Protein AF-A0A7X9AJJ9-F1 (afdb_monomer_lite)

Sequence (303 aa):
MTGRSKARKDSGSVEGSKVRKDCTIMEVSKSGNSGSMEVSKSGNSRSIEGSKSGDSGIMDGNRIGEGSPVTGRSKTNKRRKVGIIAAALIITGLFILLIFAAFYSGLTVRTYRVSTDKLDPGQNVRIVLIADLHSCIYGENQEHLVDLIQKQEPDLIALAGDIADENEPLAGAEMFLANIRGTAPVFYVSGNHECWSRRIEEIKDMVKRHGATVLEHSARTVAVNGARLIICGVDDPDIKLHEGFQYDWKREMHDAFDGLADDPGYKILLSHRPELVGIYKEFSFDLVLSGHSHGGQVRIPFF

Foldseek 3Di:
DDDDDDDDPPPPQPAADLFAFEKEKEKEAADDPDDDDDPDDDDDDDDDDDDDDDDDDDDDDDDDDDDDDPPPPPPVVVVVVVVVVVVVVVVVVVVVVVVCVVSPRDYHYHYDYHHDNLDDHPDMFMEIEGEQLQLHADPVLNCVVLVVVLVSQHQEYEYQANLHALPDDCNSSLSVLQSNQPSHAYEYEYDVRCLNNVCVVVVVVSNVVSRHHYADQAWDWDQGSNATEIEHEHHYPSNCVPVPDDDDSLVSNCVHAVVCQPPSHAYEYRHADPVCVVSVVVGPHPYYRYHPPSPDDDDPPDD

Structure (mmCIF, N/CA/C/O backbone):
data_AF-A0A7X9AJJ9-F1
#
_entry.id   AF-A0A7X9AJJ9-F1
#
loop_
_atom_site.group_PDB
_atom_site.id
_atom_site.type_symbol
_atom_site.label_atom_id
_atom_site.label_alt_id
_atom_site.label_comp_id
_atom_site.label_asym_id
_atom_site.label_entity_id
_atom_site.label_seq_id
_atom_site.pdbx_PDB_ins_code
_atom_site.Cartn_x
_atom_site.Cartn_y
_atom_site.Cartn_z
_atom_site.occupancy
_atom_site.B_iso_or_equiv
_atom_site.auth_seq_id
_atom_site.auth_comp_id
_atom_site.auth_asym_id
_atom_site.auth_atom_id
_atom_site.pdbx_PDB_model_num
ATOM 1 N N . MET A 1 1 ? 34.598 -21.420 41.653 1.00 38.34 1 MET A N 1
ATOM 2 C CA . MET A 1 1 ? 34.693 -20.110 40.974 1.00 38.34 1 MET A CA 1
ATOM 3 C C . MET A 1 1 ? 33.953 -20.227 39.641 1.00 38.34 1 MET A C 1
ATOM 5 O O . MET A 1 1 ? 34.532 -20.696 38.681 1.00 38.34 1 MET A O 1
ATOM 9 N N . THR A 1 2 ? 32.617 -20.239 39.601 1.00 33.25 2 THR A N 1
ATOM 10 C CA . THR A 1 2 ? 31.689 -19.082 39.555 1.00 33.25 2 THR A CA 1
ATOM 11 C C . THR A 1 2 ? 32.074 -18.018 38.528 1.00 33.25 2 THR A C 1
ATOM 13 O O . THR A 1 2 ? 33.029 -17.281 38.742 1.00 33.25 2 THR A O 1
ATOM 16 N N . GLY A 1 3 ? 31.272 -17.897 37.468 1.00 29.20 3 GLY A N 1
ATOM 17 C CA . GLY A 1 3 ? 31.386 -16.830 36.472 1.00 29.20 3 GLY A CA 1
ATOM 18 C C . GLY A 1 3 ? 30.242 -16.845 35.459 1.00 29.20 3 GLY A C 1
ATOM 19 O O . GLY A 1 3 ? 30.463 -16.976 34.265 1.00 29.20 3 GLY A O 1
ATOM 20 N N . ARG A 1 4 ? 29.002 -16.781 35.954 1.00 33.06 4 ARG A N 1
ATOM 21 C CA . ARG A 1 4 ? 27.760 -16.680 35.175 1.00 33.06 4 ARG A CA 1
ATOM 22 C C . ARG A 1 4 ? 27.656 -15.249 34.627 1.00 33.06 4 ARG A C 1
ATOM 24 O O . ARG A 1 4 ? 27.419 -14.336 35.412 1.00 33.06 4 ARG A O 1
ATOM 31 N N . SER A 1 5 ? 27.821 -15.045 33.320 1.00 31.66 5 SER A N 1
ATOM 32 C CA . SER A 1 5 ? 27.504 -13.763 32.674 1.00 31.66 5 SER A CA 1
ATOM 33 C C . SER A 1 5 ? 26.100 -13.838 32.078 1.00 31.66 5 SER A C 1
ATOM 35 O O . SER A 1 5 ? 25.827 -14.630 31.178 1.00 31.66 5 SER A O 1
ATOM 37 N N . LYS A 1 6 ? 25.183 -13.073 32.676 1.00 31.52 6 LYS A N 1
ATOM 38 C CA . LYS A 1 6 ? 23.794 -12.903 32.247 1.00 31.52 6 LYS A CA 1
ATOM 39 C C . LYS A 1 6 ? 23.761 -12.204 30.888 1.00 31.52 6 LYS A C 1
ATOM 41 O O . LYS A 1 6 ? 24.247 -11.084 30.769 1.00 31.52 6 LYS A O 1
ATOM 46 N N . ALA A 1 7 ? 23.080 -12.815 29.924 1.00 31.03 7 ALA A N 1
ATOM 47 C CA . ALA A 1 7 ? 22.524 -12.102 28.785 1.00 31.03 7 ALA A CA 1
ATOM 48 C C . ALA A 1 7 ? 21.564 -11.015 29.302 1.00 31.03 7 ALA A C 1
ATOM 50 O O . ALA A 1 7 ? 20.575 -11.319 29.977 1.00 31.03 7 ALA A O 1
ATOM 51 N N . ARG A 1 8 ? 21.876 -9.748 29.023 1.00 27.00 8 ARG A N 1
ATOM 52 C CA . ARG A 1 8 ? 20.908 -8.654 29.117 1.00 27.00 8 ARG A CA 1
ATOM 53 C C . ARG A 1 8 ? 19.968 -8.786 27.921 1.00 27.00 8 ARG A C 1
ATOM 55 O O . ARG A 1 8 ? 20.390 -8.611 26.785 1.00 27.00 8 ARG A O 1
ATOM 62 N N . LYS A 1 9 ? 18.709 -9.132 28.189 1.00 31.03 9 LYS A N 1
ATOM 63 C CA . LYS A 1 9 ? 17.593 -8.789 27.307 1.00 31.03 9 LYS A CA 1
ATOM 64 C C . LYS A 1 9 ? 17.359 -7.292 27.484 1.00 31.03 9 LYS A C 1
ATOM 66 O O . LYS A 1 9 ? 16.716 -6.904 28.454 1.00 31.03 9 LYS A O 1
ATOM 71 N N . ASP A 1 10 ? 17.896 -6.479 26.587 1.00 30.11 10 ASP A N 1
ATOM 72 C CA . ASP A 1 10 ? 17.379 -5.127 26.394 1.00 30.11 10 ASP A CA 1
ATOM 73 C C . ASP A 1 10 ? 16.161 -5.252 25.474 1.00 30.11 10 ASP A C 1
ATOM 75 O O . ASP A 1 10 ? 16.256 -5.220 24.252 1.00 30.11 10 ASP A O 1
ATOM 79 N N . SER A 1 11 ? 14.996 -5.485 26.080 1.00 34.81 11 SER A N 1
ATOM 80 C CA . SER A 1 11 ? 13.699 -5.277 25.440 1.00 34.81 11 SER A CA 1
ATOM 81 C C . SER A 1 11 ? 13.399 -3.780 25.473 1.00 34.81 11 SER A C 1
ATOM 83 O O . SER A 1 11 ? 12.621 -3.307 26.299 1.00 34.81 11 SER A O 1
ATOM 85 N N . GLY A 1 12 ? 14.089 -3.024 24.623 1.00 29.69 12 GLY A N 1
ATOM 86 C CA . GLY A 1 12 ? 13.714 -1.652 24.313 1.00 29.69 12 GLY A CA 1
ATOM 87 C C . GLY A 1 12 ? 12.513 -1.685 23.380 1.00 29.69 12 GLY A C 1
ATOM 88 O O . GLY A 1 12 ? 12.679 -1.679 22.167 1.00 29.69 12 GLY A O 1
ATOM 89 N N . SER A 1 13 ? 11.304 -1.784 23.932 1.00 35.38 13 SER A N 1
ATOM 90 C CA . SER A 1 13 ? 10.094 -1.444 23.190 1.00 35.38 13 SER A CA 1
ATOM 91 C C . SER A 1 13 ? 10.159 0.052 22.901 1.00 35.38 13 SER A C 1
ATOM 93 O O . SER A 1 13 ? 9.983 0.864 23.812 1.00 35.38 13 SER A O 1
ATOM 95 N N . VAL A 1 14 ? 10.470 0.418 21.660 1.00 42.09 14 VAL A N 1
ATOM 96 C CA . VAL A 1 14 ? 10.290 1.791 21.194 1.00 42.09 14 VAL A CA 1
ATOM 97 C C . VAL A 1 14 ? 8.784 2.003 21.115 1.00 42.09 14 VAL A C 1
ATOM 99 O O . VAL A 1 14 ? 8.106 1.516 20.212 1.00 42.09 14 VAL A O 1
ATOM 102 N N . GLU A 1 15 ? 8.248 2.630 22.157 1.00 43.84 15 GLU A N 1
ATOM 103 C CA . GLU A 1 15 ? 6.874 3.109 22.202 1.00 43.84 15 GLU A CA 1
ATOM 104 C C . GLU A 1 15 ? 6.672 4.016 20.981 1.00 43.84 15 GLU A C 1
ATOM 106 O O . GLU A 1 15 ? 7.468 4.932 20.753 1.00 43.84 15 GLU A O 1
ATOM 111 N N . GLY A 1 16 ? 5.684 3.671 20.147 1.00 42.88 16 GLY A N 1
ATOM 112 C CA . GLY A 1 16 ? 5.508 4.220 18.804 1.00 42.88 16 GLY A CA 1
ATOM 113 C C . GLY A 1 16 ? 5.665 5.738 18.760 1.00 42.88 16 GLY A C 1
ATOM 114 O O . GLY A 1 16 ? 5.153 6.463 19.617 1.00 42.88 16 GLY A O 1
ATOM 115 N N . SER A 1 17 ? 6.406 6.208 17.755 1.00 41.88 17 SER A N 1
ATOM 116 C CA . SER A 1 17 ? 6.638 7.629 17.499 1.00 41.88 17 SER A CA 1
ATOM 117 C C . SER A 1 17 ? 5.341 8.450 17.619 1.00 41.88 17 SER A C 1
ATOM 119 O O . SER A 1 17 ? 4.257 7.995 17.259 1.00 41.88 17 SER A O 1
ATOM 121 N N . LYS A 1 18 ? 5.451 9.694 18.115 1.00 41.69 18 LYS A N 1
ATOM 122 C CA . LYS A 1 18 ? 4.351 10.667 18.330 1.00 41.69 18 LYS A CA 1
ATOM 123 C C . LYS A 1 18 ? 3.626 11.115 17.046 1.00 41.69 18 LYS A C 1
ATOM 125 O O . LYS A 1 18 ? 3.006 12.178 17.026 1.00 41.69 18 LYS A O 1
ATOM 130 N N . VAL A 1 19 ? 3.750 10.365 15.959 1.00 47.25 19 VAL A N 1
ATOM 131 C CA . VAL A 1 19 ? 3.145 10.678 14.674 1.00 47.25 19 VAL A CA 1
ATOM 132 C C . VAL A 1 19 ? 1.937 9.776 14.494 1.00 47.25 19 VAL A C 1
ATOM 134 O O . VAL A 1 19 ? 2.030 8.561 14.625 1.00 47.25 19 VAL A O 1
ATOM 137 N N . ARG A 1 20 ? 0.787 10.386 14.216 1.00 49.31 20 ARG A N 1
ATOM 138 C CA . ARG A 1 20 ? -0.462 9.679 13.946 1.00 49.31 20 ARG A CA 1
ATOM 139 C C . ARG A 1 20 ? -0.278 8.736 12.755 1.00 49.31 20 ARG A C 1
ATOM 141 O O . ARG A 1 20 ? 0.306 9.129 11.750 1.00 49.31 20 ARG A O 1
ATOM 148 N N . LYS A 1 21 ? -0.773 7.506 12.883 1.00 59.72 21 LYS A N 1
ATOM 149 C CA . LYS A 1 21 ? -0.709 6.473 11.846 1.00 59.72 21 LYS A CA 1
ATOM 150 C C . LYS A 1 21 ? -2.129 6.044 11.509 1.00 59.72 21 LYS A C 1
ATOM 152 O O . LYS A 1 21 ? -2.887 5.648 12.396 1.00 59.72 21 LYS A O 1
ATOM 157 N N . ASP A 1 22 ? -2.497 6.177 10.242 1.00 58.25 22 ASP A N 1
ATOM 158 C CA . ASP A 1 22 ? -3.847 5.895 9.762 1.00 58.25 22 ASP A CA 1
ATOM 159 C C . ASP A 1 22 ? -3.844 4.577 8.971 1.00 58.25 22 ASP A C 1
ATOM 161 O O . ASP A 1 22 ? -3.028 4.369 8.077 1.00 58.25 22 ASP A O 1
ATOM 165 N N . CYS A 1 23 ? -4.785 3.693 9.297 1.00 55.69 23 CYS A N 1
ATOM 166 C CA . CYS A 1 23 ? -5.146 2.541 8.481 1.00 55.69 23 CYS A CA 1
ATOM 167 C C . CYS A 1 23 ? -6.277 2.982 7.545 1.00 55.69 23 CYS A C 1
ATOM 169 O O . CYS A 1 23 ? -7.327 3.447 8.000 1.00 55.69 23 CYS A O 1
ATOM 171 N N . THR A 1 24 ? -6.076 2.876 6.234 1.00 67.31 24 THR A N 1
ATOM 172 C CA . THR A 1 24 ? -7.077 3.317 5.255 1.00 67.31 24 THR A CA 1
ATOM 173 C C . THR A 1 24 ? -7.681 2.116 4.546 1.00 67.31 24 THR A C 1
ATOM 175 O O . THR A 1 24 ? -6.982 1.223 4.093 1.00 67.31 24 THR A O 1
ATOM 178 N N . ILE A 1 25 ? -8.999 2.095 4.428 1.00 59.94 25 ILE A N 1
ATOM 179 C CA . ILE A 1 25 ? -9.770 1.079 3.724 1.00 59.94 25 ILE A CA 1
ATOM 180 C C . ILE A 1 25 ? -10.356 1.725 2.481 1.00 59.94 25 ILE A C 1
ATOM 182 O O . ILE A 1 25 ? -11.040 2.748 2.558 1.00 59.94 25 ILE A O 1
ATOM 186 N N . MET A 1 26 ? -10.135 1.082 1.348 1.00 67.56 26 MET A N 1
ATOM 187 C CA . MET A 1 26 ? -10.769 1.395 0.081 1.00 67.56 26 MET A CA 1
ATOM 188 C C . MET A 1 26 ? -11.731 0.267 -0.283 1.00 67.56 26 MET A C 1
ATOM 190 O O . MET A 1 26 ? -11.349 -0.897 -0.309 1.00 67.56 26 MET A O 1
ATOM 194 N N . GLU A 1 27 ? -12.971 0.603 -0.600 1.00 67.25 27 GLU A N 1
ATOM 195 C CA . GLU A 1 27 ? -13.959 -0.320 -1.153 1.00 67.25 27 GLU A CA 1
ATOM 196 C C . GLU A 1 27 ? -14.247 0.101 -2.602 1.00 67.25 27 GLU A C 1
ATOM 198 O O . GLU A 1 27 ? -14.763 1.195 -2.849 1.00 67.25 27 GLU A O 1
ATOM 203 N N . VAL A 1 28 ? -13.864 -0.738 -3.566 1.00 67.81 28 VAL A N 1
ATOM 204 C CA . VAL A 1 28 ? -14.027 -0.493 -5.006 1.00 67.81 28 VAL A CA 1
ATOM 205 C C . VAL A 1 28 ? -15.154 -1.373 -5.531 1.00 67.81 28 VAL A C 1
ATOM 207 O O . VAL A 1 28 ? -15.073 -2.597 -5.482 1.00 67.81 28 VAL A O 1
ATOM 210 N N . SER A 1 29 ? -16.204 -0.753 -6.061 1.00 70.88 29 SER A N 1
ATOM 211 C CA . SER A 1 29 ? -17.410 -1.455 -6.518 1.00 70.88 29 SER A CA 1
ATOM 212 C C . SER A 1 29 ? -17.956 -0.859 -7.815 1.00 70.88 29 SER A C 1
ATOM 214 O O . SER A 1 29 ? -17.536 0.217 -8.249 1.00 70.88 29 SER A O 1
ATOM 216 N N . LYS A 1 30 ? -18.893 -1.555 -8.467 1.00 68.88 30 LYS A N 1
ATOM 217 C CA . LYS A 1 30 ? -19.530 -1.037 -9.683 1.00 68.88 30 LYS A CA 1
ATOM 218 C C . LYS A 1 30 ? -20.346 0.234 -9.411 1.00 68.88 30 LYS A C 1
ATOM 220 O O . LYS A 1 30 ? -21.092 0.293 -8.434 1.00 68.88 30 LYS A O 1
ATOM 225 N N . SER A 1 31 ? -20.305 1.206 -10.323 1.00 64.56 31 SER A N 1
ATOM 226 C CA . SER A 1 31 ? -21.306 2.283 -10.397 1.00 64.56 31 SER A CA 1
ATOM 227 C C . SER A 1 31 ? -22.700 1.706 -10.668 1.00 64.56 31 SER A C 1
ATOM 229 O O . SER A 1 31 ? -23.066 1.374 -11.794 1.00 64.56 31 SER A O 1
ATOM 231 N N . GLY A 1 32 ? -23.496 1.556 -9.612 1.00 51.28 32 GLY A N 1
ATOM 232 C CA . GLY A 1 32 ? -24.929 1.294 -9.694 1.00 51.28 32 GLY A CA 1
ATOM 233 C C . GLY A 1 32 ? -25.706 2.574 -9.411 1.00 51.28 32 GLY A C 1
ATOM 234 O O . GLY A 1 32 ? -25.377 3.301 -8.478 1.00 51.28 32 GLY A O 1
ATOM 235 N N . ASN A 1 33 ? -26.750 2.840 -10.198 1.00 43.53 33 ASN A N 1
ATOM 236 C CA . ASN A 1 33 ? -27.728 3.899 -9.955 1.00 43.53 33 ASN A CA 1
ATOM 237 C C . ASN A 1 33 ? -28.525 3.584 -8.671 1.00 43.53 33 ASN A C 1
ATOM 239 O O . ASN A 1 33 ? -29.666 3.131 -8.727 1.00 43.53 33 ASN A O 1
ATOM 243 N N . SER A 1 34 ? -27.909 3.745 -7.499 1.00 40.19 34 SER A N 1
ATOM 244 C CA . SER A 1 34 ? -28.616 3.744 -6.224 1.00 40.19 34 SER A CA 1
ATOM 245 C C . SER A 1 34 ? -29.203 5.135 -6.035 1.00 40.19 34 SER A C 1
ATOM 247 O O . SER A 1 34 ? -28.477 6.092 -5.755 1.00 40.19 34 SER A O 1
ATOM 249 N N . GLY A 1 35 ? -30.516 5.239 -6.235 1.00 32.66 35 GLY A N 1
ATOM 250 C CA . GLY A 1 35 ? -31.285 6.429 -5.912 1.00 32.66 35 GLY A CA 1
ATOM 251 C C . GLY A 1 35 ? -30.948 6.957 -4.518 1.00 32.66 35 GLY A C 1
ATOM 252 O O . GLY A 1 35 ? -30.718 6.192 -3.584 1.00 32.66 35 GLY A O 1
ATOM 253 N N . SER A 1 36 ? -30.904 8.285 -4.436 1.00 33.72 36 SER A N 1
ATOM 254 C CA . SER A 1 36 ? -31.062 9.111 -3.239 1.00 33.72 36 SER A CA 1
ATOM 255 C C . SER A 1 36 ? -31.306 8.344 -1.931 1.00 33.72 36 SER A C 1
ATOM 257 O O . SER A 1 36 ? -32.422 7.902 -1.661 1.00 33.72 36 SER A O 1
ATOM 259 N N . MET A 1 37 ? -30.298 8.303 -1.063 1.00 29.30 37 MET A N 1
ATOM 260 C CA . MET A 1 37 ? -30.541 8.350 0.375 1.00 29.30 37 MET A CA 1
ATOM 261 C C . MET A 1 37 ? -30.128 9.734 0.857 1.00 29.30 37 MET A C 1
ATOM 263 O O . MET A 1 37 ? -28.971 9.998 1.178 1.00 29.30 37 MET A O 1
ATOM 267 N N . GLU A 1 38 ? -31.112 10.634 0.858 1.00 30.84 38 GLU A N 1
ATOM 268 C CA . GLU A 1 38 ? -31.103 11.791 1.741 1.00 30.84 38 GLU A CA 1
ATOM 269 C C . GLU A 1 38 ? -30.826 11.305 3.165 1.00 30.84 38 GLU A C 1
ATOM 271 O O . GLU A 1 38 ? -31.522 10.437 3.699 1.00 30.84 38 GLU A O 1
ATOM 276 N N . VAL A 1 39 ? -29.812 11.885 3.798 1.00 30.78 39 VAL A N 1
ATOM 277 C CA . VAL A 1 39 ? -29.643 11.773 5.242 1.00 30.78 39 VAL A CA 1
ATOM 278 C C . VAL A 1 39 ? -30.806 12.523 5.885 1.00 30.78 39 VAL A C 1
ATOM 280 O O . VAL A 1 39 ? -30.819 13.752 5.960 1.00 30.78 39 VAL A O 1
ATOM 283 N N . SER A 1 40 ? -31.798 11.768 6.350 1.00 27.81 40 SER A N 1
ATOM 284 C CA . SER A 1 40 ? -32.904 12.265 7.157 1.00 27.81 40 SER A CA 1
ATOM 285 C C . SER A 1 40 ? -32.368 12.886 8.451 1.00 27.81 40 SER A C 1
ATOM 287 O O . SER A 1 40 ? -31.952 12.177 9.369 1.00 27.81 40 SER A O 1
ATOM 289 N N . LYS A 1 41 ? -32.408 14.217 8.560 1.00 31.78 41 LYS A N 1
ATOM 290 C CA . LYS A 1 41 ? -32.350 14.905 9.854 1.00 31.78 41 LYS A CA 1
ATOM 291 C C . LYS A 1 41 ? -33.772 15.087 10.370 1.00 31.78 41 LYS A C 1
ATOM 293 O O . LYS A 1 41 ? -34.479 16.011 9.982 1.00 31.78 41 LYS A O 1
ATOM 298 N N . SER A 1 42 ? -34.183 14.205 11.275 1.00 30.09 42 SER A N 1
ATOM 299 C CA . SER A 1 42 ? -35.303 14.460 12.178 1.00 30.09 42 SER A CA 1
ATOM 300 C C . SER A 1 42 ? -34.891 15.528 13.197 1.00 30.09 42 SER A C 1
ATOM 302 O O . SER A 1 42 ? -33.935 15.327 13.945 1.00 30.09 42 SER A O 1
ATOM 304 N N . GLY A 1 43 ? -35.607 16.649 13.249 1.00 28.81 43 GLY A N 1
ATOM 305 C CA . GLY A 1 43 ? -35.352 17.704 14.232 1.00 28.81 43 GLY A CA 1
ATOM 306 C C . GLY A 1 43 ? -36.277 18.896 14.048 1.00 28.81 43 GLY A C 1
ATOM 307 O O . GLY A 1 43 ? -35.896 19.909 13.477 1.00 28.81 43 GLY A O 1
ATOM 308 N N . ASN A 1 44 ? -37.514 18.722 14.494 1.00 28.84 44 ASN A N 1
ATOM 309 C CA . ASN A 1 44 ? -38.637 19.634 14.340 1.00 28.84 44 ASN A CA 1
ATOM 310 C C . ASN A 1 44 ? -38.421 21.002 15.030 1.00 28.84 44 ASN A C 1
ATOM 312 O O . ASN A 1 44 ? -38.088 21.062 16.209 1.00 28.84 44 ASN A O 1
ATOM 316 N N . SER A 1 45 ? -38.679 22.064 14.260 1.00 30.28 45 SER A N 1
ATOM 317 C CA . SER A 1 45 ? -39.289 23.370 14.577 1.00 30.28 45 SER A CA 1
ATOM 318 C C . SER A 1 45 ? -39.184 23.974 15.995 1.00 30.28 45 SER A C 1
ATOM 320 O O . SER A 1 45 ? -39.697 23.406 16.959 1.00 30.28 45 SER A O 1
ATOM 322 N N . ARG A 1 46 ? -38.814 25.261 16.077 1.00 29.44 46 ARG A N 1
ATOM 323 C CA . ARG A 1 46 ? -39.790 26.380 16.122 1.00 29.44 46 ARG A CA 1
ATOM 324 C C . ARG A 1 46 ? -39.084 27.741 16.129 1.00 29.44 46 ARG A C 1
ATOM 326 O O . ARG A 1 46 ? -38.376 28.100 17.060 1.00 29.44 46 ARG A O 1
ATOM 333 N N . SER A 1 47 ? -39.354 28.490 15.072 1.00 30.14 47 SER A N 1
ATOM 334 C CA . SER A 1 47 ? -39.233 29.938 14.917 1.00 30.14 47 SER A CA 1
ATOM 335 C C . SER A 1 47 ? -40.324 30.673 15.697 1.00 30.14 47 SER A C 1
ATOM 337 O O . SER A 1 47 ? -41.464 30.226 15.610 1.00 30.14 47 SER A O 1
ATOM 339 N N . ILE A 1 48 ? -40.017 31.821 16.318 1.00 33.12 48 ILE A N 1
ATOM 340 C CA . ILE A 1 48 ? -40.911 33.000 16.380 1.00 33.12 48 ILE A CA 1
ATOM 341 C C . ILE A 1 48 ? -40.038 34.273 16.424 1.00 33.12 48 ILE A C 1
ATOM 343 O O . ILE A 1 48 ? -39.387 34.549 17.429 1.00 33.12 48 ILE A O 1
ATOM 347 N N . GLU A 1 49 ? -40.046 35.045 15.334 1.00 31.64 49 GLU A N 1
ATOM 348 C CA . GLU A 1 49 ? -39.831 36.501 15.342 1.00 31.64 49 GLU A CA 1
ATOM 349 C C . GLU A 1 49 ? -41.151 37.200 15.708 1.00 31.64 49 GLU A C 1
ATOM 351 O O . GLU A 1 49 ? -42.225 36.696 15.377 1.00 31.64 49 GLU A O 1
ATOM 356 N N . GLY A 1 50 ? -41.100 38.387 16.322 1.00 30.30 50 GLY A N 1
ATOM 357 C CA . GLY A 1 50 ? -42.304 39.209 16.480 1.00 30.30 50 GLY A CA 1
ATOM 358 C C . GLY A 1 50 ? -42.176 40.415 17.408 1.00 30.30 50 GLY A C 1
ATOM 359 O O . GLY A 1 50 ? -42.357 40.310 18.610 1.00 30.30 50 GLY A O 1
ATOM 360 N N . SER A 1 51 ? -41.895 41.557 16.789 1.00 30.17 51 SER A N 1
ATOM 361 C CA . SER A 1 51 ? -41.779 42.950 17.251 1.00 30.17 51 SER A CA 1
ATOM 362 C C . SER A 1 51 ? -42.921 43.591 18.083 1.00 30.17 51 SER A C 1
ATOM 364 O O . SER A 1 51 ? -44.053 43.122 18.023 1.00 30.17 51 SER A O 1
ATOM 366 N N . LYS A 1 52 ? -42.617 44.815 18.588 1.00 32.69 52 LYS A N 1
ATOM 367 C CA . LYS A 1 52 ? -43.496 45.964 18.976 1.00 32.69 52 LYS A CA 1
ATOM 368 C C . LYS A 1 52 ? -44.208 45.832 20.333 1.00 32.69 52 LYS A C 1
ATOM 370 O O . LYS A 1 52 ? -44.559 44.737 20.727 1.00 32.69 52 LYS A O 1
ATOM 375 N N . SER A 1 53 ? -44.540 46.863 21.111 1.00 31.16 53 SER A N 1
ATOM 376 C CA . SER A 1 53 ? -44.341 48.326 21.205 1.00 31.16 53 SER A CA 1
ATOM 377 C C . SER A 1 53 ? -45.198 48.745 22.419 1.00 31.16 53 SER A C 1
ATOM 379 O O . SER A 1 53 ? -46.250 48.133 22.601 1.00 31.16 53 SER A O 1
ATOM 381 N N . GLY A 1 54 ? -44.859 49.777 23.195 1.00 31.95 54 GLY A N 1
ATOM 382 C CA . GLY A 1 54 ? -45.815 50.301 24.185 1.00 31.95 54 GLY A CA 1
ATOM 383 C C . GLY A 1 54 ? -45.209 51.192 25.258 1.00 31.95 54 GLY A C 1
ATOM 384 O O . GLY A 1 54 ? -44.717 50.704 26.267 1.00 31.95 54 GLY A O 1
ATOM 385 N N . ASP A 1 55 ? -45.272 52.492 25.002 1.00 35.47 55 ASP A N 1
ATOM 386 C CA . ASP A 1 55 ? -45.087 53.593 25.943 1.00 35.47 55 ASP A CA 1
ATOM 387 C C . ASP A 1 55 ? -46.413 53.881 26.677 1.00 35.47 55 ASP A C 1
ATOM 389 O O . ASP A 1 55 ? -47.468 53.851 26.044 1.00 35.47 55 ASP A O 1
ATOM 393 N N . SER A 1 56 ? -46.353 54.167 27.981 1.00 34.84 56 SER A N 1
ATOM 394 C CA . SER A 1 56 ? -47.286 55.051 28.704 1.00 34.84 56 SER A CA 1
ATOM 395 C C . SER A 1 56 ? -46.857 55.172 30.171 1.00 34.84 56 SER A C 1
ATOM 397 O O . SER A 1 56 ? -46.761 54.167 30.878 1.00 34.84 56 SER A O 1
ATOM 399 N N . GLY A 1 57 ? -46.605 56.402 30.622 1.00 30.23 57 GLY A N 1
ATOM 400 C CA . GLY A 1 57 ? -46.190 56.718 31.989 1.00 30.23 57 GLY A CA 1
ATOM 401 C C . GLY A 1 57 ? -47.309 56.757 33.036 1.00 30.23 57 GLY A C 1
ATOM 402 O O . GLY A 1 57 ? -48.453 56.418 32.758 1.00 30.23 57 GLY A O 1
ATOM 403 N N . ILE A 1 58 ? -46.939 57.190 34.248 1.00 34.19 58 ILE A N 1
ATOM 404 C CA . ILE A 1 58 ? -47.595 58.187 35.124 1.00 34.19 58 ILE A CA 1
ATOM 405 C C . ILE A 1 58 ? -46.877 58.197 36.492 1.00 34.19 58 ILE A C 1
ATOM 407 O O . ILE A 1 58 ? -46.179 57.258 36.864 1.00 34.19 58 ILE A O 1
ATOM 411 N N . MET A 1 59 ? -46.994 59.346 37.153 1.00 31.53 59 MET A N 1
ATOM 412 C CA . MET A 1 59 ? -46.194 59.927 38.225 1.00 31.53 59 MET A CA 1
ATOM 413 C C . MET A 1 59 ? -46.385 59.380 39.654 1.00 31.53 59 MET A C 1
ATOM 415 O O . MET A 1 59 ? -47.374 58.733 39.978 1.00 31.53 59 MET A O 1
ATOM 419 N N . ASP A 1 60 ? -45.454 59.860 40.489 1.00 33.97 60 ASP A N 1
ATOM 420 C CA . ASP A 1 60 ? -45.585 60.339 41.874 1.00 33.97 60 ASP A CA 1
ATOM 421 C C . ASP A 1 60 ? -45.553 59.371 43.063 1.00 33.97 60 ASP A C 1
ATOM 423 O O . ASP A 1 60 ? -46.278 58.387 43.159 1.00 33.97 60 ASP A O 1
ATOM 427 N N . GLY A 1 61 ? -44.730 59.749 44.053 1.00 33.38 61 GLY A N 1
ATOM 428 C CA . GLY A 1 61 ? -44.715 59.128 45.376 1.00 33.38 61 GLY A CA 1
ATOM 429 C C . GLY A 1 61 ? -43.445 59.375 46.190 1.00 33.38 61 GLY A C 1
ATOM 430 O O . GLY A 1 61 ? -42.654 58.467 46.412 1.00 33.38 61 GLY A O 1
ATOM 431 N N . ASN A 1 62 ? -43.265 60.606 46.657 1.00 34.50 62 ASN A N 1
ATOM 432 C CA . ASN A 1 62 ? -42.224 61.045 47.590 1.00 34.50 62 ASN A CA 1
ATOM 433 C C . ASN A 1 62 ? -42.256 60.260 48.930 1.00 34.50 62 ASN A C 1
ATOM 435 O O . ASN A 1 62 ? -43.322 60.180 49.542 1.00 34.50 62 ASN A O 1
ATOM 439 N N . ARG A 1 63 ? -41.113 59.775 49.453 1.00 35.56 63 ARG A N 1
ATOM 440 C CA . ARG A 1 63 ? -40.870 59.669 50.914 1.00 35.56 63 ARG A CA 1
ATOM 441 C C . ARG A 1 63 ? -39.404 59.416 51.290 1.00 35.56 63 ARG A C 1
ATOM 443 O O . ARG A 1 63 ? -38.802 58.401 50.964 1.00 35.56 63 ARG A O 1
ATOM 450 N N . ILE A 1 64 ? -38.904 60.377 52.052 1.00 40.34 64 ILE A N 1
ATOM 451 C CA . ILE A 1 64 ? -37.699 60.414 52.885 1.00 40.34 64 ILE A CA 1
ATOM 452 C C . ILE A 1 64 ? -37.775 59.372 54.014 1.00 40.34 64 ILE A C 1
ATOM 454 O O . ILE A 1 64 ? -38.827 59.206 54.630 1.00 40.34 64 ILE A O 1
ATOM 458 N N . GLY A 1 65 ? -36.648 58.720 54.313 1.00 35.84 65 GLY A N 1
ATOM 459 C CA . GLY A 1 65 ? -36.484 57.825 55.459 1.00 35.84 65 GLY A CA 1
ATOM 460 C C . GLY A 1 65 ? -35.025 57.408 55.645 1.00 35.84 65 GLY A C 1
ATOM 461 O O . GLY A 1 65 ? -34.493 56.619 54.869 1.00 35.84 65 GLY A O 1
ATOM 462 N N . GLU A 1 66 ? -34.386 57.985 56.659 1.00 36.16 66 GLU A N 1
ATOM 463 C CA . GLU A 1 66 ? -33.044 57.676 57.156 1.00 36.16 66 GLU A CA 1
ATOM 464 C C . GLU A 1 66 ? -32.933 56.239 57.705 1.00 36.16 66 GLU A C 1
ATOM 466 O O . GLU A 1 66 ? -33.907 55.687 58.214 1.00 36.16 66 GLU A O 1
ATOM 471 N N . GLY A 1 67 ? -31.713 55.679 57.719 1.00 33.59 67 GLY A N 1
ATOM 472 C CA . GLY A 1 67 ? -31.321 54.718 58.758 1.00 33.59 67 GLY A CA 1
ATOM 473 C C . GLY A 1 67 ? -30.670 53.402 58.313 1.00 33.59 67 GLY A C 1
ATOM 474 O O . GLY A 1 67 ? -31.336 52.485 57.846 1.00 33.59 67 GLY A O 1
ATOM 475 N N . SER A 1 68 ? -29.389 53.277 58.681 1.00 35.84 68 SER A N 1
ATOM 476 C CA . SER A 1 68 ? -28.705 52.055 59.157 1.00 35.84 68 SER A CA 1
ATOM 477 C C . SER A 1 68 ? -27.853 51.216 58.176 1.00 35.84 68 SER A C 1
ATOM 479 O O . SER A 1 68 ? -28.163 51.084 56.993 1.00 35.84 68 SER A O 1
ATOM 481 N N . PRO A 1 69 ? -26.712 50.665 58.658 1.00 43.84 69 PRO A N 1
ATOM 482 C CA . PRO A 1 69 ? -25.585 50.269 57.818 1.00 43.84 69 PRO A CA 1
ATOM 483 C C . PRO A 1 69 ? -25.750 48.880 57.190 1.00 43.84 69 PRO A C 1
ATOM 485 O O . PRO A 1 69 ? -26.155 47.910 57.827 1.00 43.84 69 PRO A O 1
ATOM 488 N N . VAL A 1 70 ? -25.333 48.768 55.928 1.00 46.50 70 VAL A N 1
ATOM 489 C CA . VAL A 1 70 ? -25.287 47.516 55.165 1.00 46.50 70 VAL A CA 1
ATOM 490 C C . VAL A 1 70 ? -24.156 46.615 55.681 1.00 46.50 70 VAL A C 1
ATOM 492 O O . VAL A 1 70 ? -23.026 46.659 55.196 1.00 46.50 70 VAL A O 1
ATOM 495 N N . THR A 1 71 ? -24.462 45.712 56.612 1.00 54.38 71 THR A N 1
ATOM 496 C CA . THR A 1 71 ? -23.615 44.555 56.960 1.00 54.38 71 THR A CA 1
ATOM 497 C C . THR A 1 71 ? -23.940 43.351 56.059 1.00 54.38 71 THR A C 1
ATOM 499 O O . THR A 1 71 ? -24.289 42.268 56.510 1.00 54.38 71 THR A O 1
ATOM 502 N N . GLY A 1 72 ? -23.825 43.523 54.736 1.00 50.00 72 GLY A N 1
ATOM 503 C CA . GLY A 1 72 ? -24.159 42.481 53.743 1.00 50.00 72 GLY A CA 1
ATOM 504 C C . GLY A 1 72 ? -23.035 42.084 52.776 1.00 50.00 72 GLY A C 1
ATOM 505 O O . GLY A 1 72 ? -23.237 41.244 51.902 1.00 50.00 72 GLY A O 1
ATOM 506 N N . ARG A 1 73 ? -21.839 42.679 52.886 1.00 48.47 73 ARG A N 1
ATOM 507 C CA . ARG A 1 73 ? -20.842 42.693 51.789 1.00 48.47 73 ARG A CA 1
ATOM 508 C C . ARG A 1 73 ? -19.896 41.481 51.714 1.00 48.47 73 ARG A C 1
ATOM 510 O O . ARG A 1 73 ? -19.162 41.337 50.741 1.00 48.47 73 ARG A O 1
ATOM 517 N N . SER A 1 74 ? -19.905 40.595 52.714 1.00 53.44 74 SER A N 1
ATOM 518 C CA . SER A 1 74 ? -18.926 39.494 52.822 1.00 53.44 74 SER A CA 1
ATOM 519 C C . SER A 1 74 ? -19.346 38.209 52.081 1.00 53.44 74 SER A C 1
ATOM 521 O O . SER A 1 74 ? -18.540 37.589 51.382 1.00 53.44 74 SER A O 1
ATOM 523 N N . LYS A 1 75 ? -20.630 37.820 52.148 1.00 50.88 75 LYS A N 1
ATOM 524 C CA . LYS A 1 75 ? -21.104 36.538 51.579 1.00 50.88 75 LYS A CA 1
ATOM 525 C C . LYS A 1 75 ? -21.188 36.544 50.045 1.00 50.88 75 LYS A C 1
ATOM 527 O O . LYS A 1 75 ? -20.898 35.529 49.412 1.00 50.88 75 LYS A O 1
ATOM 532 N N . THR A 1 76 ? -21.528 37.680 49.438 1.00 56.47 76 THR A N 1
ATOM 533 C CA . THR A 1 76 ? -21.632 37.866 47.977 1.00 56.47 76 THR A CA 1
ATOM 534 C C . THR A 1 76 ? -20.274 37.804 47.277 1.00 56.47 76 THR A C 1
ATOM 536 O O . THR A 1 76 ? -20.154 37.151 46.241 1.00 56.47 76 THR A O 1
ATOM 539 N N . ASN A 1 77 ? -19.223 38.376 47.873 1.00 60.53 77 ASN A N 1
ATOM 540 C CA . ASN A 1 77 ? -17.862 38.294 47.333 1.00 60.53 77 ASN A CA 1
ATOM 541 C C . ASN A 1 77 ? -17.280 36.876 47.416 1.00 60.53 77 ASN A C 1
ATOM 543 O O . ASN A 1 77 ? -16.572 36.455 46.504 1.00 60.53 77 ASN A O 1
ATOM 547 N N . LYS A 1 78 ? -17.612 36.106 48.463 1.00 64.62 78 LYS A N 1
ATOM 548 C CA . LYS A 1 78 ? -17.163 34.711 48.597 1.00 64.62 78 LYS A CA 1
ATOM 549 C C . LYS A 1 78 ? -17.810 33.801 47.545 1.00 64.62 78 LYS A C 1
ATOM 551 O O . LYS A 1 78 ? -17.102 33.036 46.903 1.00 64.62 78 LYS A O 1
ATOM 556 N N . ARG A 1 79 ? -19.121 33.939 47.297 1.00 68.88 79 ARG A N 1
ATOM 557 C CA . ARG A 1 79 ? -19.832 33.185 46.241 1.00 68.88 79 ARG A CA 1
ATOM 558 C C . ARG A 1 79 ? -19.336 33.525 44.831 1.00 68.88 79 ARG A C 1
ATOM 560 O O . ARG A 1 79 ? -19.151 32.619 44.028 1.00 68.88 79 ARG A O 1
ATOM 567 N N . ARG A 1 80 ? -19.047 34.803 44.550 1.00 72.50 80 ARG A N 1
ATOM 568 C CA . ARG A 1 80 ? -18.447 35.234 43.271 1.00 72.50 80 ARG A CA 1
ATOM 569 C C . ARG A 1 80 ? -17.040 34.665 43.065 1.00 72.50 80 ARG A C 1
ATOM 571 O O . ARG A 1 80 ? -16.755 34.160 41.988 1.00 72.50 80 ARG A O 1
ATOM 578 N N . LYS A 1 81 ? -16.189 34.672 44.100 1.00 74.75 81 LYS A N 1
ATOM 579 C CA . LYS A 1 81 ? -14.846 34.062 44.043 1.00 74.75 81 LYS A CA 1
ATOM 580 C C . LYS A 1 81 ? -14.902 32.551 43.797 1.00 74.75 81 LYS A C 1
ATOM 582 O O . LYS A 1 81 ? -14.142 32.054 42.977 1.00 74.75 81 LYS A O 1
ATOM 587 N N . VAL A 1 82 ? -15.826 31.838 44.447 1.00 81.56 82 VAL A N 1
ATOM 588 C CA . VAL A 1 82 ? -16.040 30.398 44.209 1.00 81.56 82 VAL A CA 1
ATOM 589 C C . VAL A 1 82 ? -16.513 30.135 42.775 1.00 81.56 82 VAL A C 1
ATOM 591 O O . VAL A 1 82 ? -15.999 29.225 42.135 1.00 81.56 82 VAL A O 1
ATOM 594 N N . GLY A 1 83 ? -17.420 30.960 42.239 1.00 83.50 83 GLY A N 1
ATOM 595 C CA . GLY A 1 83 ? -17.866 30.854 40.844 1.00 83.50 83 GLY A CA 1
ATOM 596 C C . GLY A 1 83 ? -16.745 31.079 39.822 1.00 83.50 83 GLY A C 1
ATOM 597 O O . GLY A 1 83 ? -16.651 30.336 38.852 1.00 83.50 83 GLY A O 1
ATOM 598 N N . ILE A 1 84 ? -15.855 32.049 40.066 1.00 89.88 84 ILE A N 1
ATOM 599 C CA . ILE A 1 84 ? -14.693 32.319 39.200 1.00 89.88 84 ILE A CA 1
ATOM 600 C C . ILE A 1 84 ? -13.698 31.152 39.233 1.00 89.88 84 ILE A C 1
ATOM 602 O O . ILE A 1 84 ? -13.223 30.731 38.183 1.00 89.88 84 ILE A O 1
ATOM 606 N N . ILE A 1 85 ? -13.411 30.596 40.417 1.00 90.62 85 ILE A N 1
ATOM 607 C CA . ILE A 1 85 ? -12.516 29.435 40.555 1.00 90.62 85 ILE A CA 1
ATOM 608 C C . ILE A 1 85 ? -13.110 28.212 39.843 1.00 90.62 85 ILE A C 1
ATOM 610 O O . ILE A 1 85 ? -12.401 27.536 39.104 1.00 90.62 85 ILE A O 1
ATOM 614 N N . ALA A 1 86 ? -14.411 27.953 40.004 1.00 90.00 86 ALA A N 1
ATOM 615 C CA . ALA A 1 86 ? -15.084 26.852 39.319 1.00 90.00 86 ALA A CA 1
ATOM 616 C C . ALA A 1 86 ? -15.041 27.012 37.788 1.00 90.00 86 ALA A C 1
ATOM 618 O O . ALA A 1 86 ? -14.702 26.064 37.086 1.00 90.00 86 ALA A O 1
ATOM 619 N N . ALA A 1 87 ? -15.307 28.215 37.268 1.00 91.06 87 ALA A N 1
ATOM 620 C CA . ALA A 1 87 ? -15.214 28.496 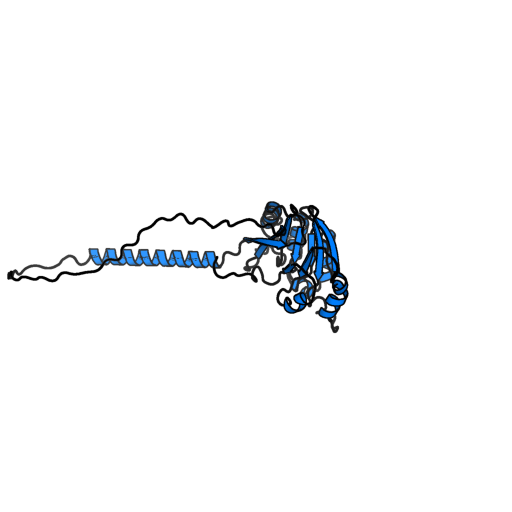35.836 1.00 91.06 87 ALA A CA 1
ATOM 621 C C . ALA A 1 87 ? -13.782 28.323 35.301 1.00 91.06 87 ALA A C 1
ATOM 623 O O . ALA A 1 87 ? -13.592 27.714 34.251 1.00 91.06 87 ALA A O 1
ATOM 624 N N . ALA A 1 88 ? -12.769 28.790 36.038 1.00 92.81 88 ALA A N 1
ATOM 625 C CA . ALA A 1 88 ? -11.368 28.614 35.662 1.00 92.81 88 ALA A CA 1
ATOM 626 C C . ALA A 1 88 ? -10.959 27.131 35.618 1.00 92.81 88 ALA A C 1
ATOM 628 O O . ALA A 1 88 ? -10.269 26.717 34.687 1.00 92.81 88 ALA A O 1
ATOM 629 N N . LEU A 1 89 ? -11.422 26.314 36.572 1.00 94.88 89 LEU A N 1
ATOM 630 C CA . LEU A 1 89 ? -11.174 24.867 36.584 1.00 94.88 89 LEU A CA 1
ATOM 631 C C . LEU A 1 89 ? -11.855 24.156 35.409 1.00 94.88 89 LEU A C 1
ATOM 633 O O . LEU A 1 89 ? -11.238 23.293 34.791 1.00 94.88 89 LEU A O 1
ATOM 637 N N . ILE A 1 90 ? -13.085 24.547 35.060 1.00 94.19 90 ILE A N 1
ATOM 638 C CA . ILE A 1 90 ? -13.799 24.006 33.894 1.00 94.19 90 ILE A CA 1
ATOM 639 C C . ILE A 1 90 ? -13.051 24.346 32.604 1.0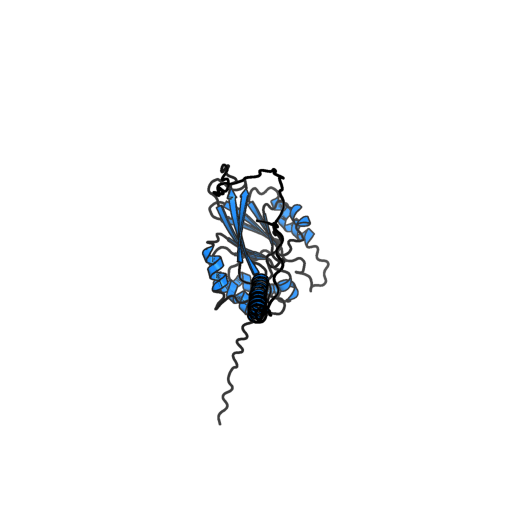0 94.19 90 ILE A C 1
ATOM 641 O O . ILE A 1 90 ? -12.794 23.454 31.802 1.00 94.19 90 ILE A O 1
ATOM 645 N N . ILE A 1 91 ? -12.654 25.609 32.419 1.00 93.88 91 ILE A N 1
ATOM 646 C CA . ILE A 1 91 ? -11.899 26.049 31.236 1.00 93.88 91 ILE A CA 1
ATOM 647 C C . ILE A 1 91 ? -10.562 25.307 31.143 1.00 93.88 91 ILE A C 1
ATOM 649 O O . ILE A 1 91 ? -10.200 24.830 30.072 1.00 93.88 91 ILE A O 1
ATOM 653 N N . THR A 1 92 ? -9.854 25.155 32.265 1.00 93.25 92 THR A N 1
ATOM 654 C CA . THR A 1 92 ? -8.579 24.424 32.317 1.00 93.25 92 THR A CA 1
ATOM 655 C C . THR A 1 92 ? -8.775 22.946 31.976 1.00 93.25 92 THR A C 1
ATOM 657 O O . THR A 1 92 ? -8.023 22.404 31.172 1.00 93.25 92 THR A O 1
ATOM 660 N N . GLY A 1 93 ? -9.809 22.298 32.521 1.00 93.50 93 GLY A N 1
ATOM 661 C CA . GLY A 1 93 ? -10.146 20.914 32.188 1.00 93.50 93 GLY A CA 1
ATOM 662 C C . GLY A 1 93 ? -10.503 20.739 30.711 1.00 93.50 93 GLY A C 1
ATOM 663 O O . GLY A 1 93 ? -10.023 19.806 30.074 1.00 93.50 93 GLY A O 1
ATOM 664 N N . LEU A 1 94 ? -11.272 21.674 30.141 1.00 93.00 94 LEU A N 1
ATOM 665 C CA . LEU A 1 94 ? -11.607 21.678 28.716 1.00 93.00 94 LEU A CA 1
ATOM 666 C C . LEU A 1 94 ? -10.355 21.858 27.846 1.00 93.00 94 LEU A C 1
ATOM 668 O O . LEU A 1 94 ? -10.203 21.186 26.833 1.00 93.00 94 LEU A O 1
ATOM 672 N N . PHE A 1 95 ? -9.439 22.736 28.257 1.00 91.06 95 PHE A N 1
ATOM 673 C CA . PHE A 1 95 ? -8.183 22.982 27.554 1.00 91.06 95 PHE A CA 1
ATOM 674 C C . PHE A 1 95 ? -7.262 21.755 27.579 1.00 91.06 95 PHE A C 1
ATOM 676 O O . PHE A 1 95 ? -6.732 21.368 26.541 1.00 91.06 95 PHE A O 1
ATOM 683 N N . ILE A 1 96 ? -7.132 21.088 28.731 1.00 89.06 96 ILE A N 1
ATOM 684 C CA . ILE A 1 96 ? -6.387 19.826 28.855 1.00 89.06 96 ILE A CA 1
ATOM 685 C C . ILE A 1 96 ? -7.022 18.736 27.984 1.00 89.06 96 ILE A C 1
ATOM 687 O O . ILE A 1 96 ? -6.303 18.021 27.291 1.00 89.06 96 ILE A O 1
ATOM 691 N N . LEU A 1 97 ? -8.355 18.631 27.967 1.00 86.56 97 LEU A N 1
ATOM 692 C CA . LEU A 1 97 ? -9.071 17.674 27.122 1.00 86.56 97 LEU A CA 1
ATOM 693 C C . LEU A 1 97 ? -8.829 17.934 25.627 1.00 86.56 97 LEU A C 1
ATOM 695 O O . LEU A 1 97 ? -8.591 16.992 24.878 1.00 86.56 97 LEU A O 1
ATOM 699 N N . LEU A 1 98 ? -8.856 19.199 25.195 1.00 85.06 98 LEU A N 1
ATOM 700 C CA . LEU A 1 98 ? -8.578 19.582 23.808 1.00 85.06 98 LEU A CA 1
ATOM 701 C C . LEU A 1 98 ? -7.128 19.292 23.411 1.00 85.06 98 LEU A C 1
ATOM 703 O O . LEU A 1 98 ? -6.899 18.803 22.310 1.00 85.06 98 LEU A O 1
ATOM 707 N N . ILE A 1 99 ? -6.164 19.535 24.305 1.00 79.31 99 ILE A N 1
ATOM 708 C CA . ILE A 1 99 ? -4.767 19.131 24.101 1.00 79.31 99 ILE A CA 1
ATOM 709 C C . ILE A 1 99 ? -4.688 17.609 23.966 1.00 79.31 99 ILE A C 1
ATOM 711 O O . ILE A 1 99 ? -4.155 17.113 22.981 1.00 79.31 99 ILE A O 1
ATOM 715 N N . PHE A 1 100 ? -5.266 16.856 24.901 1.00 75.44 100 PHE A N 1
ATOM 716 C CA . PHE A 1 100 ? -5.237 15.395 24.855 1.00 75.44 100 PHE A CA 1
ATOM 717 C C . PHE A 1 100 ? -5.854 14.843 23.560 1.00 75.44 100 PHE A C 1
ATOM 719 O O . PHE A 1 100 ? -5.268 13.971 22.926 1.00 75.44 100 PHE A O 1
ATOM 726 N N . ALA A 1 101 ? -6.985 15.397 23.116 1.00 69.69 101 ALA A N 1
ATOM 727 C CA . ALA A 1 101 ? -7.618 15.029 21.852 1.00 69.69 101 ALA A CA 1
ATOM 728 C C . ALA A 1 101 ? -6.770 15.415 20.626 1.00 69.69 101 ALA A C 1
ATOM 730 O O . ALA A 1 101 ? -6.692 14.644 19.673 1.00 69.69 101 ALA A O 1
ATOM 731 N N . ALA A 1 102 ? -6.112 16.578 20.644 1.00 62.12 102 ALA A N 1
ATOM 732 C CA . ALA A 1 102 ? -5.242 17.030 19.557 1.00 62.12 102 ALA A CA 1
ATOM 733 C C . ALA A 1 102 ? -3.972 16.174 19.413 1.00 62.12 102 ALA A C 1
ATOM 735 O O . ALA A 1 102 ? -3.464 16.029 18.304 1.00 62.12 102 ALA A O 1
ATOM 736 N N . PHE A 1 103 ? -3.483 15.597 20.513 1.00 58.09 103 PHE A N 1
ATOM 737 C CA . PHE A 1 103 ? -2.319 14.708 20.534 1.00 58.09 103 PHE A CA 1
ATOM 738 C C . PHE A 1 103 ? -2.682 13.215 20.520 1.00 58.09 103 PHE A C 1
ATOM 740 O O . PHE A 1 103 ? -1.783 12.371 20.576 1.00 58.09 103 PHE A O 1
ATOM 747 N N . TYR A 1 104 ? -3.970 12.862 20.422 1.00 60.69 104 TYR A N 1
ATOM 748 C CA . TYR A 1 104 ? -4.377 11.466 20.302 1.00 60.69 104 TYR A CA 1
ATOM 749 C C . TYR A 1 104 ? -3.859 10.887 18.980 1.00 60.69 104 TYR A C 1
ATOM 751 O O . TYR A 1 104 ? -4.353 11.199 17.896 1.00 60.69 104 TYR A O 1
ATOM 759 N N . SER A 1 105 ? -2.842 10.037 19.098 1.00 60.84 105 SER A N 1
ATOM 760 C CA . SER A 1 105 ? -2.092 9.435 17.989 1.00 60.84 105 SER A CA 1
ATOM 761 C C . SER A 1 105 ? -2.429 7.946 17.856 1.00 60.84 105 SER A C 1
ATOM 763 O O . SER A 1 105 ? -1.549 7.115 17.662 1.00 60.84 105 SER A O 1
ATOM 765 N N . GLY A 1 106 ? -3.700 7.590 18.055 1.00 66.94 106 GLY A N 1
ATOM 766 C CA . GLY A 1 106 ? -4.161 6.209 17.929 1.00 66.94 106 GLY A CA 1
ATOM 767 C C . GLY A 1 106 ? -4.281 5.766 16.471 1.00 66.94 106 GLY A C 1
ATOM 768 O O . GLY A 1 106 ? -4.417 6.598 15.573 1.00 66.94 106 GLY A O 1
ATOM 769 N N . LEU A 1 107 ? -4.286 4.448 16.256 1.00 76.50 107 LEU A N 1
ATOM 770 C CA . LEU A 1 107 ? -4.643 3.853 14.969 1.00 76.50 107 LEU A CA 1
ATOM 771 C C . LEU A 1 107 ? -6.078 4.254 14.624 1.00 76.50 107 LEU A C 1
ATOM 773 O O . LEU A 1 107 ? -7.010 3.934 15.366 1.00 76.50 107 LEU A O 1
ATOM 777 N N . THR A 1 108 ? -6.263 4.963 13.511 1.00 80.50 108 THR A N 1
ATOM 778 C CA . THR A 1 108 ? -7.604 5.298 13.020 1.00 80.50 108 THR A CA 1
ATOM 779 C C . THR A 1 108 ? -7.897 4.605 11.706 1.00 80.50 108 THR A C 1
ATOM 781 O O . THR A 1 108 ? -7.023 4.502 10.852 1.00 80.50 108 THR A O 1
ATOM 784 N N . VAL A 1 109 ? -9.127 4.108 11.575 1.00 85.06 109 VAL A N 1
ATOM 785 C CA . VAL A 1 109 ? -9.627 3.466 10.361 1.00 85.06 109 VAL A CA 1
ATOM 786 C C . VAL A 1 109 ? -10.429 4.484 9.561 1.00 85.06 109 VAL A C 1
ATOM 788 O O . VAL A 1 109 ? -11.372 5.082 10.084 1.00 85.06 109 VAL A O 1
ATOM 791 N N . ARG A 1 110 ? -10.070 4.679 8.292 1.00 86.06 110 ARG A N 1
ATOM 792 C CA . ARG A 1 110 ? -10.825 5.513 7.343 1.00 86.06 110 ARG A CA 1
ATOM 793 C C . ARG A 1 110 ? -11.370 4.654 6.221 1.00 86.06 110 ARG A C 1
ATOM 795 O O . ARG A 1 110 ? -10.654 3.791 5.740 1.00 86.06 110 ARG A O 1
ATOM 802 N N . THR A 1 111 ? -12.598 4.903 5.777 1.00 88.00 111 THR A N 1
ATOM 803 C CA . THR A 1 111 ? -13.212 4.141 4.681 1.00 88.00 111 THR A CA 1
ATOM 804 C C . THR A 1 111 ? -13.573 5.058 3.523 1.00 88.00 111 THR A C 1
ATOM 806 O O . THR A 1 111 ? -14.297 6.036 3.709 1.00 88.00 111 THR A O 1
ATOM 809 N N . TYR A 1 112 ? -13.106 4.712 2.327 1.00 87.75 112 TYR A N 1
ATOM 810 C CA . TYR A 1 112 ? -13.457 5.361 1.068 1.00 87.75 112 TYR A CA 1
ATOM 811 C C . TYR A 1 112 ? -14.169 4.368 0.157 1.00 87.75 112 TYR A C 1
ATOM 813 O O . TYR A 1 112 ? -13.775 3.208 0.074 1.00 87.75 112 TYR A O 1
ATOM 821 N N . ARG A 1 113 ? -15.203 4.832 -0.547 1.00 90.38 113 ARG A N 1
ATOM 822 C CA . ARG A 1 113 ? -15.907 4.056 -1.570 1.00 90.38 113 ARG A CA 1
ATOM 823 C C . ARG A 1 113 ? -15.653 4.669 -2.933 1.00 90.38 113 ARG A C 1
ATOM 825 O O . ARG A 1 113 ? -15.882 5.863 -3.115 1.00 90.38 113 ARG A O 1
ATOM 832 N N . VAL A 1 114 ? -15.200 3.851 -3.872 1.00 88.75 114 VAL A N 1
ATOM 833 C CA . VAL A 1 114 ? -14.915 4.245 -5.252 1.00 88.75 114 VAL A CA 1
ATOM 834 C C . VAL A 1 114 ? -15.817 3.431 -6.166 1.00 88.75 114 VAL A C 1
ATOM 836 O O . VAL A 1 114 ? -15.814 2.201 -6.117 1.00 88.75 114 VAL A O 1
ATOM 839 N N . SER A 1 115 ? -16.602 4.120 -6.989 1.00 90.12 115 SER A N 1
ATOM 840 C CA . SER A 1 115 ? -17.439 3.493 -8.011 1.00 90.12 115 SER A CA 1
ATOM 841 C C . SER A 1 115 ? -16.737 3.487 -9.367 1.00 90.12 115 SER A C 1
ATOM 843 O O . SER A 1 115 ? -16.180 4.511 -9.764 1.00 90.12 115 SER A O 1
ATOM 845 N N . THR A 1 116 ? -16.808 2.382 -10.107 1.00 91.06 116 THR A N 1
ATOM 846 C CA . THR A 1 116 ? -16.242 2.276 -11.460 1.00 91.06 116 THR A CA 1
ATOM 847 C C . THR A 1 116 ? -17.117 1.436 -12.389 1.00 91.06 116 THR A C 1
ATOM 849 O O . THR A 1 116 ? -17.732 0.462 -11.964 1.00 91.06 116 THR A O 1
ATOM 852 N N . ASP A 1 117 ? -17.133 1.767 -13.679 1.00 92.62 117 ASP A N 1
ATOM 853 C CA . ASP A 1 117 ? -17.809 0.961 -14.703 1.00 92.62 117 ASP A CA 1
ATOM 854 C C . ASP A 1 117 ? -16.962 -0.225 -15.194 1.00 92.62 117 ASP A C 1
ATOM 856 O O . ASP A 1 117 ? -17.480 -1.101 -15.887 1.00 92.62 117 ASP A O 1
ATOM 860 N N . LYS A 1 118 ? -15.675 -0.283 -14.816 1.00 92.00 118 LYS A N 1
ATOM 861 C CA . LYS A 1 118 ? -14.736 -1.358 -15.188 1.00 92.00 118 LYS A CA 1
ATOM 862 C C . LYS A 1 118 ? -14.938 -2.662 -14.409 1.00 92.00 118 LYS A C 1
ATOM 864 O O . LYS A 1 118 ? -14.295 -3.657 -14.729 1.00 92.00 118 LYS A O 1
ATOM 869 N N . LEU A 1 119 ? -15.803 -2.658 -13.395 1.00 92.75 119 LEU A N 1
ATOM 870 C CA . LEU A 1 119 ? -16.212 -3.856 -12.663 1.00 92.75 119 LEU A CA 1
ATOM 871 C C . LEU A 1 119 ? -17.622 -4.299 -13.079 1.00 92.75 119 LEU A C 1
ATOM 873 O O . LEU A 1 119 ? -18.507 -3.480 -13.367 1.00 92.75 119 LEU A O 1
ATOM 877 N N . ASP A 1 120 ? -17.850 -5.609 -13.088 1.00 90.81 120 ASP A N 1
ATOM 878 C CA . ASP A 1 120 ? -19.154 -6.198 -13.389 1.00 90.81 120 ASP A CA 1
ATOM 879 C C . ASP A 1 120 ? -20.135 -6.050 -12.215 1.00 90.81 120 ASP A C 1
ATOM 881 O O . ASP A 1 120 ? -19.730 -5.861 -11.064 1.00 90.81 120 ASP A O 1
ATOM 885 N N . PRO A 1 121 ? -21.459 -6.108 -12.466 1.00 88.50 121 PRO A N 1
ATOM 886 C CA . PRO A 1 121 ? -22.443 -6.018 -11.392 1.00 88.50 121 PRO A CA 1
ATOM 887 C C . PRO A 1 121 ? -22.230 -7.120 -10.351 1.00 88.50 121 PRO A C 1
ATOM 889 O O . PRO A 1 121 ? -22.086 -8.288 -10.699 1.00 88.50 121 PRO A O 1
ATOM 892 N N . GLY A 1 122 ? -22.230 -6.746 -9.071 1.00 86.50 122 GLY A N 1
ATOM 893 C CA . GLY A 1 122 ? -21.990 -7.672 -7.961 1.00 86.50 122 GLY A CA 1
ATOM 894 C C . GLY A 1 122 ? -20.514 -7.893 -7.616 1.00 86.50 122 GLY A C 1
ATOM 895 O O . GLY A 1 122 ? -20.241 -8.467 -6.566 1.00 86.50 122 GLY A O 1
ATOM 896 N N . GLN A 1 123 ? -19.569 -7.401 -8.426 1.00 92.56 123 GLN A N 1
ATOM 897 C CA . GLN A 1 123 ? -18.157 -7.373 -8.048 1.00 92.56 123 GLN A CA 1
ATOM 898 C C . GLN A 1 123 ? -17.888 -6.224 -7.069 1.00 92.56 123 GLN A C 1
ATOM 900 O O . GLN A 1 123 ? -18.287 -5.076 -7.291 1.00 92.56 123 GLN A O 1
ATOM 905 N N . ASN A 1 124 ? -17.187 -6.552 -5.988 1.00 93.69 124 ASN A N 1
ATOM 906 C CA . ASN A 1 124 ? -16.688 -5.610 -4.997 1.00 93.69 124 ASN A CA 1
ATOM 907 C C . ASN A 1 124 ? -15.322 -6.099 -4.513 1.00 93.69 124 ASN A C 1
ATOM 909 O O . ASN A 1 124 ? -15.123 -7.302 -4.324 1.00 93.69 124 ASN A O 1
ATOM 913 N N . VAL A 1 125 ? -14.399 -5.164 -4.339 1.00 95.50 125 VAL A N 1
ATOM 914 C CA . VAL A 1 125 ? -13.050 -5.427 -3.855 1.00 95.50 125 VAL A CA 1
ATOM 915 C C . VAL A 1 125 ? -12.754 -4.481 -2.707 1.00 95.50 125 VAL A C 1
ATOM 917 O O . VAL A 1 125 ? -12.762 -3.258 -2.863 1.00 95.50 125 VAL A O 1
ATOM 920 N N . ARG A 1 126 ? -12.424 -5.055 -1.557 1.00 96.50 126 ARG A N 1
ATOM 921 C CA . ARG A 1 126 ? -11.963 -4.334 -0.385 1.00 96.50 126 ARG A CA 1
ATOM 922 C C . ARG A 1 126 ? -10.448 -4.391 -0.278 1.00 96.50 126 ARG A C 1
ATOM 924 O O . ARG A 1 126 ? -9.851 -5.449 -0.100 1.00 96.50 126 ARG A O 1
ATOM 931 N N . ILE A 1 127 ? -9.837 -3.220 -0.333 1.00 97.00 127 ILE A N 1
ATOM 932 C CA . ILE A 1 127 ? -8.399 -3.019 -0.242 1.00 97.00 127 ILE A CA 1
ATOM 933 C C . ILE A 1 127 ? -8.095 -2.346 1.091 1.00 97.00 127 ILE A C 1
ATOM 935 O O . ILE A 1 127 ? -8.611 -1.266 1.376 1.00 97.00 127 ILE A O 1
ATOM 939 N N . VAL A 1 128 ? -7.235 -2.954 1.902 1.00 96.44 128 VAL A N 1
ATOM 940 C CA . VAL A 1 128 ? -6.675 -2.298 3.089 1.00 96.44 128 VAL A CA 1
ATOM 941 C C . VAL A 1 128 ? -5.310 -1.724 2.729 1.00 96.44 128 VAL A C 1
ATOM 943 O O . VAL A 1 128 ? -4.379 -2.459 2.413 1.00 96.44 128 VAL A O 1
ATOM 946 N N . LEU A 1 129 ? -5.212 -0.400 2.763 1.00 95.38 129 LEU A N 1
ATOM 947 C CA . LEU A 1 129 ? -4.002 0.380 2.547 1.00 95.38 129 LEU A CA 1
ATOM 948 C C . LEU A 1 129 ? -3.330 0.679 3.890 1.00 95.38 129 LEU A C 1
ATOM 950 O O . LEU A 1 129 ? -3.913 1.328 4.765 1.00 95.38 129 LEU A O 1
ATOM 954 N N . ILE A 1 130 ? -2.079 0.250 4.008 1.00 94.12 130 ILE A N 1
ATOM 955 C CA . ILE A 1 130 ? -1.192 0.520 5.136 1.00 94.12 130 ILE A CA 1
ATOM 956 C C . ILE A 1 130 ? 0.072 1.183 4.596 1.00 94.12 130 ILE A C 1
ATOM 958 O O . ILE A 1 130 ? 0.613 0.761 3.578 1.00 94.12 130 ILE A O 1
ATOM 962 N N . ALA A 1 131 ? 0.547 2.215 5.275 1.00 92.44 131 ALA A N 1
ATOM 963 C CA . ALA A 1 131 ? 1.784 2.905 4.939 1.00 92.44 131 ALA A CA 1
ATOM 964 C C . ALA A 1 131 ? 2.400 3.481 6.209 1.00 92.44 131 ALA A C 1
ATOM 966 O O . ALA A 1 131 ? 1.721 3.578 7.239 1.00 92.44 131 ALA A O 1
ATOM 967 N N . ASP A 1 132 ? 3.660 3.893 6.115 1.00 91.81 132 ASP A N 1
ATOM 968 C CA . ASP A 1 132 ? 4.319 4.679 7.148 1.00 91.81 132 ASP A CA 1
ATOM 969 C C . ASP A 1 132 ? 4.276 3.970 8.518 1.00 91.81 132 ASP A C 1
ATOM 971 O O . ASP A 1 132 ? 3.942 4.589 9.517 1.00 91.81 132 ASP A O 1
ATOM 975 N N . LEU A 1 133 ? 4.579 2.678 8.649 1.00 91.25 133 LEU A N 1
ATOM 976 C CA . LEU A 1 133 ? 4.679 2.058 9.984 1.00 91.25 133 LEU A CA 1
ATOM 977 C C . LEU A 1 133 ? 5.995 2.401 10.701 1.00 91.25 133 LEU A C 1
ATOM 979 O O . LEU A 1 133 ? 6.012 2.431 11.930 1.00 91.25 133 LEU A O 1
ATOM 983 N N . HIS A 1 134 ? 7.077 2.681 9.964 1.00 92.38 134 HIS A N 1
ATOM 984 C CA . HIS A 1 134 ? 8.426 2.979 10.480 1.00 92.38 134 HIS A CA 1
ATOM 985 C C . HIS A 1 134 ? 8.866 2.015 11.584 1.00 92.38 134 HIS A C 1
ATOM 987 O O . HIS A 1 134 ? 9.285 2.437 12.662 1.00 92.38 134 HIS A O 1
ATOM 993 N N . SER A 1 135 ? 8.691 0.709 11.366 1.00 92.19 135 SER A N 1
ATOM 994 C CA . SER A 1 135 ? 9.038 -0.326 12.348 1.00 92.19 135 SER A CA 1
ATOM 995 C C . SER A 1 135 ? 8.378 -0.171 13.735 1.00 92.19 135 SER A C 1
ATOM 997 O O . SER A 1 135 ? 8.816 -0.814 14.690 1.00 92.19 135 SER A O 1
ATOM 999 N N . CYS A 1 136 ? 7.329 0.647 13.883 1.00 89.94 136 CYS A N 1
ATOM 1000 C CA . CYS A 1 136 ? 6.632 0.826 15.156 1.00 89.94 136 CYS A CA 1
ATOM 1001 C C . CYS A 1 136 ? 5.880 -0.450 15.562 1.00 89.94 136 CYS A C 1
ATOM 1003 O O . CYS A 1 136 ? 5.446 -1.234 14.716 1.00 89.94 136 CYS A O 1
ATOM 1005 N N . ILE A 1 137 ? 5.697 -0.638 16.872 1.00 89.75 137 ILE A N 1
ATOM 1006 C CA . ILE A 1 137 ? 4.974 -1.778 17.449 1.00 89.75 137 ILE A CA 1
ATOM 1007 C C . ILE A 1 137 ? 3.646 -1.302 18.047 1.00 89.75 137 ILE A C 1
ATOM 1009 O O . ILE A 1 137 ? 3.618 -0.389 18.873 1.00 89.75 137 ILE A O 1
ATOM 1013 N N . TYR A 1 138 ? 2.549 -1.950 17.655 1.00 87.81 138 TYR A N 1
ATOM 1014 C CA . TYR A 1 138 ? 1.185 -1.645 18.085 1.00 87.81 138 TYR A CA 1
ATOM 1015 C C . TYR A 1 138 ? 0.593 -2.811 18.892 1.00 87.81 138 TYR A C 1
ATOM 1017 O O . TYR A 1 138 ? -0.070 -3.690 18.341 1.00 87.81 138 TYR A O 1
ATOM 1025 N N . GLY A 1 139 ? 0.802 -2.796 20.210 1.00 86.94 139 GLY A N 1
ATOM 1026 C CA . GLY A 1 139 ? 0.409 -3.901 21.100 1.00 86.94 139 GLY A CA 1
ATOM 1027 C C . GLY A 1 139 ? 1.422 -5.048 21.102 1.00 86.94 139 GLY A C 1
ATOM 1028 O O . GLY A 1 139 ? 2.448 -4.981 20.417 1.00 86.94 139 GLY A O 1
ATOM 1029 N N . GLU A 1 140 ? 1.171 -6.097 21.888 1.00 89.12 140 GLU A N 1
ATOM 1030 C CA . GLU A 1 140 ? 2.054 -7.266 21.873 1.00 89.12 140 GLU A CA 1
ATOM 1031 C C . GLU A 1 140 ? 1.953 -7.961 20.509 1.00 89.12 140 GLU A C 1
ATOM 1033 O O . GLU A 1 140 ? 0.870 -8.157 19.972 1.00 89.12 140 GLU A O 1
ATOM 1038 N N . ASN A 1 141 ? 3.090 -8.302 19.895 1.00 89.50 141 ASN A N 1
ATOM 1039 C CA . ASN A 1 141 ? 3.127 -8.969 18.585 1.00 89.50 141 ASN A CA 1
ATOM 1040 C C . ASN A 1 141 ? 2.348 -8.260 17.4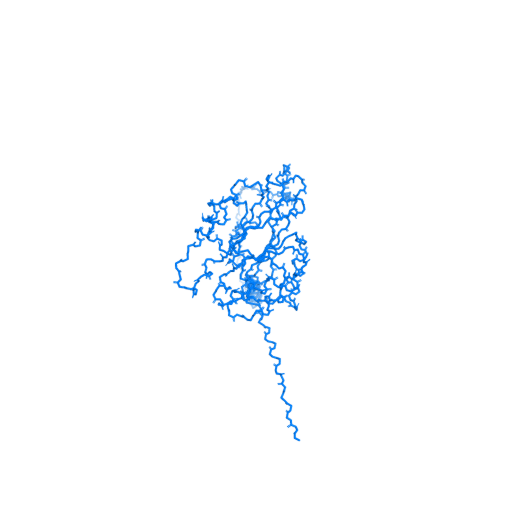53 1.00 89.50 141 ASN A C 1
ATOM 1042 O O . ASN A 1 141 ? 1.913 -8.925 16.519 1.00 89.50 141 ASN A O 1
ATOM 1046 N N . GLN A 1 142 ? 2.190 -6.931 17.502 1.00 91.75 142 GLN A N 1
ATOM 1047 C CA . GLN A 1 142 ? 1.386 -6.145 16.545 1.00 91.75 142 GLN A CA 1
ATOM 1048 C C . GLN A 1 142 ? -0.131 -6.401 16.607 1.00 91.75 142 GLN A C 1
ATOM 1050 O O . GLN A 1 142 ? -0.854 -6.008 15.687 1.00 91.75 142 GLN A O 1
ATOM 1055 N N . GLU A 1 143 ? -0.632 -7.025 17.679 1.00 92.31 143 GLU A N 1
ATOM 1056 C CA . GLU A 1 143 ? -2.031 -7.456 17.807 1.00 92.31 143 GLU A CA 1
ATOM 1057 C C . GLU A 1 143 ? -3.043 -6.334 17.539 1.00 92.31 143 GLU A C 1
ATOM 1059 O O . GLU A 1 143 ? -4.026 -6.555 16.840 1.00 92.31 143 GLU A O 1
ATOM 1064 N N . HIS A 1 144 ? -2.789 -5.098 17.987 1.00 89.88 144 HIS A N 1
ATOM 1065 C CA . HIS A 1 144 ? -3.746 -4.008 17.791 1.00 89.88 144 HIS A CA 1
ATOM 1066 C C . HIS A 1 144 ? -3.916 -3.649 16.311 1.00 89.88 144 HIS A C 1
ATOM 1068 O O . HIS A 1 144 ? -5.035 -3.402 15.862 1.00 89.88 144 HIS A O 1
ATOM 1074 N N . LEU A 1 145 ? -2.819 -3.602 15.550 1.00 90.56 145 LEU A N 1
ATOM 1075 C CA . LEU A 1 145 ? -2.860 -3.285 14.122 1.00 90.56 145 LEU A CA 1
ATOM 1076 C C . LEU A 1 145 ? -3.387 -4.472 13.310 1.00 90.56 145 LEU A C 1
ATOM 1078 O O . LEU A 1 145 ? -4.219 -4.289 12.422 1.00 90.56 145 LEU A O 1
ATOM 1082 N N . VAL A 1 146 ? -2.932 -5.681 13.633 1.00 94.00 146 VAL A N 1
ATOM 1083 C CA . VAL A 1 146 ? -3.323 -6.912 12.936 1.00 94.00 146 VAL A CA 1
ATOM 1084 C C . VAL A 1 146 ? -4.816 -7.179 13.111 1.00 94.00 146 VAL A C 1
ATOM 1086 O O . VAL A 1 146 ? -5.511 -7.371 12.113 1.00 94.00 146 VAL A O 1
ATOM 1089 N N . ASP A 1 147 ? -5.340 -7.079 14.334 1.00 93.62 147 ASP A N 1
ATOM 1090 C CA . ASP A 1 147 ? -6.773 -7.220 14.605 1.00 93.62 147 ASP A CA 1
ATOM 1091 C C . ASP A 1 147 ? -7.593 -6.180 13.846 1.00 93.62 147 ASP A C 1
ATOM 1093 O O . ASP A 1 147 ? -8.674 -6.481 13.334 1.00 93.62 147 ASP A O 1
ATOM 1097 N N . LEU A 1 148 ? -7.108 -4.935 13.787 1.00 91.88 148 LEU A N 1
ATOM 1098 C CA . LEU A 1 148 ? -7.784 -3.874 13.049 1.00 91.88 148 LEU A CA 1
ATOM 1099 C C . LEU A 1 148 ? -7.862 -4.199 11.561 1.00 91.88 148 LEU A C 1
ATOM 1101 O O . LEU A 1 148 ? -8.938 -4.018 10.998 1.00 91.88 148 LEU A O 1
ATOM 1105 N N . ILE A 1 149 ? -6.779 -4.692 10.954 1.00 94.00 149 ILE A N 1
ATOM 1106 C CA . ILE A 1 149 ? -6.730 -5.104 9.544 1.00 94.00 149 ILE A CA 1
ATOM 1107 C C . ILE A 1 149 ? -7.676 -6.281 9.295 1.00 94.00 149 ILE A C 1
ATOM 1109 O O . ILE A 1 149 ? -8.511 -6.210 8.397 1.00 94.00 149 ILE A O 1
ATOM 1113 N N . GLN A 1 150 ? -7.590 -7.337 10.106 1.00 95.44 150 GLN A N 1
ATOM 1114 C CA . GLN A 1 150 ? -8.397 -8.548 9.935 1.00 95.44 150 GLN A CA 1
ATOM 1115 C C . GLN A 1 150 ? -9.897 -8.270 10.072 1.00 95.44 150 GLN A C 1
ATOM 1117 O O . GLN A 1 150 ? -10.684 -8.779 9.279 1.00 95.4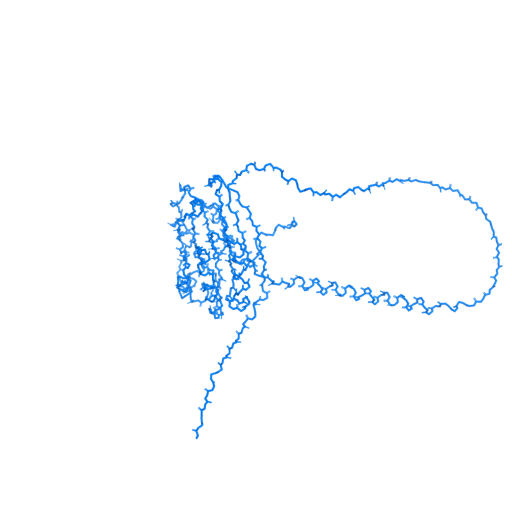4 150 GLN A O 1
ATOM 1122 N N . LYS A 1 151 ? -10.298 -7.393 11.004 1.00 95.50 151 LYS A N 1
ATOM 1123 C CA . LYS A 1 151 ? -11.697 -6.950 11.165 1.00 95.50 151 LYS A CA 1
ATOM 1124 C C . LYS A 1 151 ? -12.270 -6.246 9.939 1.00 95.50 151 LYS A C 1
ATOM 1126 O O . LYS A 1 151 ? -13.485 -6.089 9.867 1.00 95.50 151 LYS A O 1
ATOM 1131 N N . GLN A 1 152 ? -11.428 -5.784 9.014 1.00 94.69 152 GLN A N 1
ATOM 1132 C CA . GLN A 1 152 ? -11.915 -5.181 7.778 1.00 94.69 152 GLN A CA 1
ATOM 1133 C C . GLN A 1 152 ? -12.249 -6.213 6.719 1.00 94.69 152 GLN A C 1
ATOM 1135 O O . GLN A 1 152 ? -12.889 -5.822 5.758 1.00 94.69 152 GLN A O 1
ATOM 1140 N N . GLU A 1 153 ? -11.851 -7.478 6.880 1.00 95.88 153 GLU A N 1
ATOM 1141 C CA . GLU A 1 153 ? -12.056 -8.534 5.881 1.00 95.88 153 GLU A CA 1
ATOM 1142 C C . GLU A 1 153 ? -11.485 -8.131 4.502 1.00 95.88 153 GLU A C 1
ATOM 1144 O O . GLU A 1 153 ? -12.229 -8.031 3.525 1.00 95.88 153 GLU A O 1
ATOM 1149 N N . PRO A 1 154 ? -10.178 -7.799 4.409 1.00 97.00 154 PRO A N 1
ATOM 1150 C CA . PRO A 1 154 ? -9.579 -7.364 3.152 1.00 97.00 154 PRO A CA 1
ATOM 1151 C C . PRO A 1 154 ? -9.591 -8.480 2.111 1.00 97.00 154 PRO A C 1
ATOM 1153 O O . PRO A 1 154 ? -9.188 -9.606 2.392 1.00 97.00 154 PRO A O 1
ATOM 1156 N N . ASP A 1 155 ? -9.919 -8.124 0.875 1.00 97.75 155 ASP A N 1
ATOM 1157 C CA . ASP A 1 155 ? -9.651 -8.977 -0.279 1.00 97.75 155 ASP A CA 1
ATOM 1158 C C . ASP A 1 155 ? -8.207 -8.806 -0.786 1.00 97.75 155 ASP A C 1
ATOM 1160 O O . ASP A 1 155 ? -7.657 -9.682 -1.454 1.00 97.75 155 ASP A O 1
ATOM 1164 N N . LEU A 1 156 ? -7.587 -7.660 -0.479 1.00 97.25 156 LEU A N 1
ATOM 1165 C CA . LEU A 1 156 ? -6.208 -7.312 -0.817 1.00 97.25 156 LEU A CA 1
ATOM 1166 C C . LEU A 1 156 ? -5.626 -6.363 0.239 1.00 97.25 156 LEU A C 1
ATOM 1168 O O . LEU A 1 156 ? -6.320 -5.479 0.744 1.00 97.25 156 LEU A O 1
ATOM 1172 N N . ILE A 1 157 ? -4.335 -6.510 0.543 1.00 98.06 157 ILE A N 1
ATOM 1173 C CA . ILE A 1 157 ? -3.582 -5.569 1.384 1.00 98.06 157 ILE A CA 1
ATOM 1174 C C . ILE A 1 157 ? -2.528 -4.862 0.525 1.00 98.06 157 ILE A C 1
ATOM 1176 O O . ILE A 1 157 ? -1.731 -5.507 -0.154 1.00 98.06 157 ILE A O 1
ATOM 1180 N N . ALA A 1 158 ? -2.521 -3.532 0.564 1.00 98.12 158 ALA A N 1
ATOM 1181 C CA . ALA A 1 158 ? -1.561 -2.681 -0.125 1.00 98.12 158 ALA A CA 1
ATOM 1182 C C . ALA A 1 158 ? -0.650 -1.993 0.902 1.00 98.12 158 ALA A C 1
ATOM 1184 O O . ALA A 1 158 ? -1.127 -1.257 1.762 1.00 98.12 158 ALA A O 1
ATOM 1185 N N . LEU A 1 159 ? 0.655 -2.241 0.810 1.00 97.81 159 LEU A N 1
ATOM 1186 C CA . LEU A 1 159 ? 1.693 -1.654 1.651 1.00 97.81 159 LEU A CA 1
ATOM 1187 C C . LEU A 1 159 ? 2.420 -0.554 0.862 1.00 97.81 159 LEU A C 1
ATOM 1189 O O . LEU A 1 159 ? 3.289 -0.848 0.041 1.00 97.81 159 LEU A O 1
ATOM 1193 N N . ALA A 1 160 ? 2.043 0.705 1.078 1.00 96.44 160 ALA A N 1
ATOM 1194 C CA . ALA A 1 160 ? 2.516 1.850 0.294 1.00 96.44 160 ALA A CA 1
ATOM 1195 C C . ALA A 1 160 ? 3.781 2.504 0.871 1.00 96.44 160 ALA A C 1
ATOM 1197 O O . ALA A 1 160 ? 3.810 3.721 1.039 1.00 96.44 160 ALA A O 1
ATOM 1198 N N . GLY A 1 161 ? 4.804 1.706 1.179 1.00 94.88 161 GLY A N 1
ATOM 1199 C CA . GLY A 1 161 ? 6.105 2.181 1.659 1.00 94.88 161 GLY A CA 1
ATOM 1200 C C . GLY A 1 161 ? 6.162 2.597 3.132 1.00 94.88 161 GLY A C 1
ATOM 1201 O O . GLY A 1 161 ? 5.145 2.633 3.835 1.00 94.88 161 GLY A O 1
ATOM 1202 N N . ASP A 1 162 ? 7.384 2.860 3.592 1.00 95.44 162 ASP A N 1
ATOM 1203 C CA . ASP A 1 162 ? 7.764 3.218 4.961 1.00 95.44 162 ASP A CA 1
ATOM 1204 C C . ASP A 1 162 ? 7.214 2.250 6.024 1.00 95.44 162 ASP A C 1
ATOM 1206 O O . ASP A 1 162 ? 6.865 2.638 7.139 1.00 95.44 162 ASP A O 1
ATOM 1210 N N . ILE A 1 163 ? 7.134 0.951 5.719 1.00 95.19 163 ILE A N 1
ATOM 1211 C CA . ILE A 1 163 ? 6.831 -0.067 6.738 1.00 95.19 163 ILE A CA 1
ATOM 1212 C C . ILE A 1 163 ? 8.028 -0.281 7.674 1.00 95.19 163 ILE A C 1
ATOM 1214 O O . ILE A 1 163 ? 7.838 -0.623 8.844 1.00 95.19 163 ILE A O 1
ATOM 1218 N N . ALA A 1 164 ? 9.243 -0.053 7.170 1.00 95.56 164 ALA A N 1
ATOM 1219 C CA . ALA A 1 164 ? 10.490 -0.074 7.919 1.00 95.56 164 ALA A CA 1
ATOM 1220 C C . ALA A 1 164 ? 11.117 1.325 7.955 1.00 95.56 164 ALA A C 1
ATOM 1222 O O . ALA A 1 164 ? 11.062 2.070 6.981 1.00 95.56 164 ALA A O 1
ATOM 1223 N N . ASP A 1 165 ? 11.715 1.679 9.091 1.00 93.50 165 ASP A N 1
ATOM 1224 C CA . ASP A 1 165 ? 12.401 2.964 9.239 1.00 93.50 165 ASP A CA 1
ATOM 1225 C C . ASP A 1 165 ? 13.875 2.905 8.805 1.00 93.50 165 ASP A C 1
ATOM 1227 O O . ASP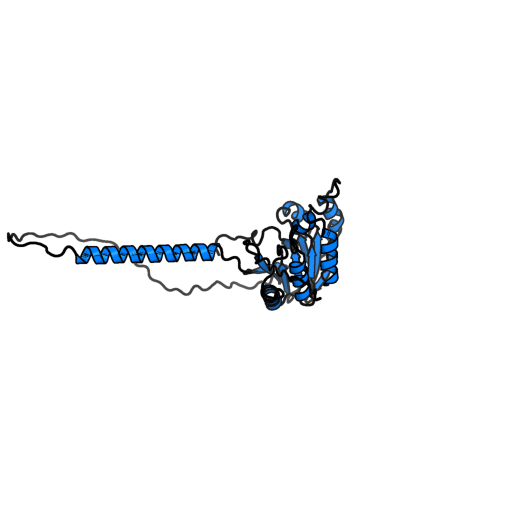 A 1 165 ? 14.536 1.869 8.922 1.00 93.50 165 ASP A O 1
ATOM 1231 N N . GLU A 1 166 ? 14.415 4.055 8.392 1.00 92.31 166 GLU A N 1
ATOM 1232 C CA . GLU A 1 166 ? 15.833 4.252 8.088 1.00 92.31 166 GLU A CA 1
ATOM 1233 C C . GLU A 1 166 ? 16.736 3.814 9.249 1.00 92.31 166 GLU A C 1
ATOM 1235 O O . GLU A 1 166 ? 17.689 3.058 9.037 1.00 92.31 166 GLU A O 1
ATOM 1240 N N . ASN A 1 167 ? 16.421 4.266 10.466 1.00 90.88 167 ASN A N 1
ATOM 1241 C CA . ASN A 1 167 ? 17.323 4.219 11.617 1.00 90.88 167 ASN A CA 1
ATOM 1242 C C . ASN A 1 167 ? 16.910 3.194 12.681 1.00 90.88 167 ASN A C 1
ATOM 1244 O O . ASN A 1 167 ? 17.719 2.852 13.546 1.00 90.88 167 ASN A O 1
ATOM 1248 N N . GLU A 1 168 ? 15.685 2.672 12.618 1.00 91.56 168 GLU A N 1
ATOM 1249 C CA . GLU A 1 168 ? 15.191 1.702 13.599 1.00 91.56 168 GLU A CA 1
ATOM 1250 C C . GLU A 1 168 ? 15.536 0.242 13.232 1.00 91.56 168 GLU A C 1
ATOM 1252 O O . GLU A 1 168 ? 15.777 -0.107 12.062 1.00 91.56 168 GLU A O 1
ATOM 1257 N N . PRO A 1 169 ? 15.542 -0.667 14.227 1.00 94.19 169 PRO A N 1
ATOM 1258 C CA . PRO A 1 169 ? 15.580 -2.103 13.982 1.00 94.19 169 PRO A CA 1
ATOM 1259 C C . PRO A 1 169 ? 14.389 -2.574 13.136 1.00 94.19 169 PRO A C 1
ATOM 1261 O O . PRO A 1 169 ? 13.257 -2.131 13.319 1.00 94.19 169 PRO A O 1
ATOM 1264 N N . LEU A 1 170 ? 14.616 -3.564 12.269 1.00 96.00 170 LEU A N 1
ATOM 1265 C CA . LEU A 1 170 ? 13.561 -4.129 11.414 1.00 96.00 170 LEU A CA 1
ATOM 1266 C C . LEU A 1 170 ? 12.559 -5.010 12.176 1.00 96.00 170 LEU A C 1
ATOM 1268 O O . LEU A 1 170 ? 11.548 -5.408 11.609 1.00 96.00 170 LEU A O 1
ATOM 1272 N N . ALA A 1 171 ? 12.804 -5.304 13.458 1.00 95.31 171 ALA A N 1
ATOM 1273 C CA . ALA A 1 171 ? 12.012 -6.251 14.241 1.00 95.31 171 ALA A CA 1
ATOM 1274 C C . ALA A 1 171 ? 10.511 -5.915 14.272 1.00 95.31 171 ALA A C 1
ATOM 1276 O O . ALA A 1 171 ? 9.690 -6.825 14.198 1.00 95.31 171 ALA A O 1
ATOM 1277 N N . GLY A 1 172 ? 10.136 -4.632 14.350 1.00 93.75 172 GLY A N 1
ATOM 1278 C CA . GLY A 1 172 ? 8.726 -4.231 14.319 1.00 93.75 172 GLY A CA 1
ATOM 1279 C C . GLY A 1 172 ? 8.074 -4.456 12.952 1.00 93.75 172 GLY A C 1
ATOM 1280 O O . GLY A 1 172 ? 6.965 -4.990 12.887 1.00 93.75 172 GLY A O 1
ATOM 1281 N N . ALA A 1 173 ? 8.782 -4.130 11.866 1.00 96.06 173 ALA A N 1
ATOM 1282 C CA . ALA A 1 173 ? 8.326 -4.378 10.499 1.00 96.06 173 ALA A CA 1
ATOM 1283 C C . ALA A 1 173 ? 8.226 -5.886 10.201 1.00 96.06 173 ALA A C 1
ATOM 1285 O O . ALA A 1 173 ? 7.213 -6.347 9.677 1.00 96.06 173 ALA A O 1
ATOM 1286 N N . GLU A 1 174 ? 9.230 -6.674 10.600 1.00 97.94 174 GLU A N 1
ATOM 1287 C CA . GLU A 1 174 ? 9.231 -8.131 10.433 1.00 97.94 174 GLU A CA 1
ATOM 1288 C C . GLU A 1 174 ? 8.089 -8.782 11.222 1.00 97.94 174 GLU A C 1
ATOM 1290 O O . GLU A 1 174 ? 7.352 -9.609 10.689 1.00 97.94 174 GLU A O 1
ATOM 1295 N N . MET A 1 175 ? 7.884 -8.355 12.470 1.00 97.44 175 MET A N 1
ATOM 1296 C CA . MET A 1 175 ? 6.780 -8.814 13.312 1.00 97.44 175 MET A CA 1
ATOM 1297 C C . MET A 1 175 ? 5.418 -8.495 12.688 1.00 97.44 175 MET A C 1
ATOM 1299 O O . MET A 1 175 ? 4.526 -9.339 12.713 1.00 97.44 175 MET A O 1
ATOM 1303 N N . PHE A 1 176 ? 5.252 -7.311 12.095 1.00 97.00 176 PHE A N 1
ATOM 1304 C CA . PHE A 1 176 ? 4.023 -6.950 11.387 1.00 97.00 176 PHE A CA 1
ATOM 1305 C C . PHE A 1 176 ? 3.780 -7.875 10.194 1.00 97.00 176 PHE A C 1
ATOM 1307 O O . PHE A 1 176 ? 2.728 -8.510 10.114 1.00 97.00 176 PHE A O 1
ATOM 1314 N N . LEU A 1 177 ? 4.778 -8.018 9.319 1.00 98.19 177 LEU A N 1
ATOM 1315 C CA . LEU A 1 177 ? 4.711 -8.875 8.134 1.00 98.19 177 LEU A CA 1
ATOM 1316 C C . LEU A 1 177 ? 4.405 -10.336 8.493 1.00 98.19 177 LEU A C 1
ATOM 1318 O O . LEU A 1 177 ? 3.596 -10.982 7.826 1.00 98.19 177 LEU A O 1
ATOM 1322 N N . ALA A 1 178 ? 5.007 -10.847 9.569 1.00 98.06 178 ALA A N 1
ATOM 1323 C CA . ALA A 1 178 ? 4.762 -12.197 10.059 1.00 98.06 178 ALA A CA 1
ATOM 1324 C C . ALA A 1 178 ? 3.307 -12.418 10.493 1.00 98.06 178 ALA A C 1
ATOM 1326 O O . ALA A 1 178 ? 2.748 -13.474 10.196 1.00 98.06 178 ALA A O 1
ATOM 1327 N N . ASN A 1 179 ? 2.685 -11.434 11.149 1.00 97.38 179 ASN A N 1
ATOM 1328 C CA . ASN A 1 179 ? 1.331 -11.572 11.688 1.00 97.38 179 ASN A CA 1
ATOM 1329 C C . ASN A 1 179 ? 0.217 -11.266 10.671 1.00 97.38 179 ASN A C 1
ATOM 1331 O O . ASN A 1 179 ? -0.887 -11.782 10.823 1.00 97.38 179 ASN A O 1
ATOM 1335 N N . ILE A 1 180 ? 0.477 -10.488 9.611 1.00 96.81 180 ILE A N 1
ATOM 1336 C CA . ILE A 1 180 ? -0.513 -10.284 8.532 1.00 96.81 180 ILE A CA 1
ATOM 1337 C C . ILE A 1 180 ? -0.494 -11.390 7.470 1.00 96.81 180 ILE A C 1
ATOM 1339 O O . ILE A 1 180 ? -1.412 -11.476 6.645 1.00 96.81 180 ILE A O 1
ATOM 1343 N N . ARG A 1 181 ? 0.539 -12.240 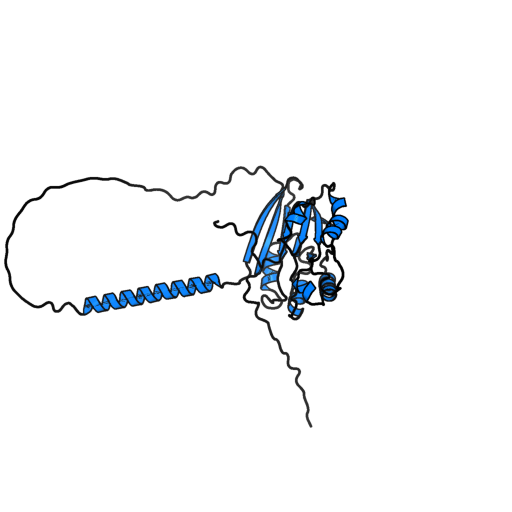7.464 1.00 95.56 181 ARG A N 1
ATOM 1344 C CA . ARG A 1 181 ? 0.712 -13.306 6.474 1.00 95.56 181 ARG A CA 1
ATOM 1345 C C . ARG A 1 181 ? -0.518 -14.214 6.421 1.00 95.56 181 ARG A C 1
ATOM 1347 O O . ARG A 1 181 ? -0.952 -14.760 7.427 1.00 95.56 181 ARG A O 1
ATOM 1354 N N . GLY A 1 182 ? -1.038 -14.423 5.213 1.00 95.00 182 GLY A N 1
ATOM 1355 C CA . GLY A 1 182 ? -2.199 -15.285 4.976 1.00 95.00 182 GLY A CA 1
ATOM 1356 C C . GLY A 1 182 ? -3.557 -14.615 5.203 1.00 95.00 182 GLY A C 1
ATOM 1357 O O . GLY A 1 182 ? -4.567 -15.260 4.954 1.00 95.00 182 GLY A O 1
ATOM 1358 N N . THR A 1 183 ? -3.595 -13.340 5.609 1.00 96.56 183 THR A N 1
ATOM 1359 C CA . THR A 1 183 ? -4.854 -12.582 5.741 1.00 96.56 183 THR A CA 1
ATOM 1360 C C . THR A 1 183 ? -5.494 -12.316 4.374 1.00 96.56 183 THR A C 1
ATOM 1362 O O . THR A 1 183 ? -6.680 -12.551 4.192 1.00 96.56 183 THR A O 1
ATOM 1365 N N . ALA A 1 184 ? -4.699 -11.851 3.408 1.00 97.25 184 ALA A N 1
ATOM 1366 C CA . ALA A 1 184 ? -5.081 -11.603 2.017 1.00 97.25 184 ALA A CA 1
ATOM 1367 C C . ALA A 1 184 ? -3.804 -11.549 1.152 1.00 97.25 184 ALA A C 1
ATOM 1369 O O . ALA A 1 184 ? -2.704 -11.477 1.712 1.00 97.25 184 ALA A O 1
ATOM 1370 N N . PRO A 1 185 ? -3.892 -11.559 -0.192 1.00 97.81 185 PRO A N 1
ATOM 1371 C CA . PRO A 1 185 ? -2.769 -11.189 -1.047 1.00 97.81 185 PRO A CA 1
ATOM 1372 C C . PRO A 1 185 ? -2.217 -9.809 -0.665 1.00 97.81 185 PRO A C 1
ATOM 1374 O O . PRO A 1 185 ? -2.972 -8.840 -0.558 1.00 97.81 185 PRO A O 1
ATOM 1377 N N . VAL A 1 186 ? -0.901 -9.728 -0.458 1.00 98.56 186 VAL A N 1
ATOM 1378 C CA . VAL A 1 186 ? -0.216 -8.503 -0.027 1.00 98.56 186 VAL A CA 1
ATOM 1379 C C . VAL A 1 186 ? 0.670 -7.988 -1.155 1.00 98.56 186 VAL A C 1
ATOM 1381 O O . VAL A 1 186 ? 1.475 -8.745 -1.699 1.00 98.56 186 VAL A O 1
ATOM 1384 N N . PHE A 1 187 ? 0.550 -6.703 -1.476 1.00 98.75 187 PHE A N 1
ATOM 1385 C CA . PHE A 1 187 ? 1.398 -6.000 -2.438 1.00 98.75 187 PHE A CA 1
ATOM 1386 C C . PHE A 1 187 ? 2.163 -4.886 -1.740 1.00 98.75 187 PHE A C 1
ATOM 1388 O O . PHE A 1 187 ? 1.599 -4.197 -0.896 1.00 98.75 187 PHE A O 1
ATOM 1395 N N . TYR A 1 188 ? 3.434 -4.718 -2.085 1.00 98.69 188 TYR A N 1
ATOM 1396 C CA . TYR A 1 188 ? 4.334 -3.770 -1.441 1.00 98.69 188 TYR A CA 1
ATOM 1397 C C . TYR A 1 188 ? 5.122 -2.965 -2.468 1.00 98.69 188 TYR A C 1
ATOM 1399 O O . TYR A 1 188 ? 5.582 -3.516 -3.470 1.00 98.69 188 TYR A O 1
ATOM 1407 N N . VAL A 1 189 ? 5.321 -1.688 -2.155 1.00 98.50 189 VAL A N 1
ATOM 1408 C CA . VAL A 1 189 ? 6.325 -0.813 -2.770 1.00 98.50 189 VAL A CA 1
ATOM 1409 C C . VAL A 1 189 ? 7.199 -0.200 -1.686 1.00 98.50 189 VAL A C 1
ATOM 1411 O O . VAL A 1 189 ? 6.757 -0.060 -0.544 1.00 98.50 189 VAL A O 1
ATOM 1414 N N . SER A 1 190 ? 8.425 0.169 -2.044 1.00 97.12 190 SER A N 1
ATOM 1415 C CA . SER A 1 190 ? 9.330 0.870 -1.137 1.00 97.12 190 SER A CA 1
ATOM 1416 C C . SER A 1 190 ? 8.868 2.297 -0.857 1.00 97.12 190 SER A C 1
ATOM 1418 O O . SER A 1 190 ? 8.242 2.935 -1.705 1.00 97.12 190 SER A O 1
ATOM 1420 N N . GLY A 1 191 ? 9.165 2.782 0.347 1.00 96.31 191 GLY A N 1
ATOM 1421 C CA . GLY A 1 191 ? 9.131 4.197 0.677 1.00 96.31 191 GLY A CA 1
ATOM 1422 C C . GLY A 1 191 ? 10.533 4.779 0.777 1.00 96.31 191 GLY A C 1
ATOM 1423 O O . GLY A 1 191 ? 11.546 4.119 0.502 1.00 96.31 191 GLY A O 1
ATOM 1424 N N . ASN A 1 192 ? 10.600 6.053 1.137 1.00 95.38 192 ASN A N 1
ATOM 1425 C CA . ASN A 1 192 ? 11.864 6.770 1.184 1.00 95.38 192 ASN A CA 1
ATOM 1426 C C . ASN A 1 192 ? 12.712 6.371 2.392 1.00 95.38 192 ASN A C 1
ATOM 1428 O O . ASN A 1 192 ? 13.932 6.308 2.256 1.00 95.38 192 ASN A O 1
ATOM 1432 N N . HIS A 1 193 ? 12.111 6.023 3.536 1.00 95.12 193 HIS A N 1
ATOM 1433 C CA . HIS A 1 193 ? 12.877 5.562 4.698 1.00 95.12 193 HIS A CA 1
ATOM 1434 C C . HIS A 1 193 ? 13.592 4.242 4.400 1.00 95.12 193 HIS A C 1
ATOM 1436 O O . HIS A 1 193 ? 14.761 4.080 4.766 1.00 95.12 193 HIS A O 1
ATOM 1442 N N . GLU A 1 194 ? 12.957 3.319 3.670 1.00 95.75 194 GLU A N 1
ATOM 1443 C CA . GLU A 1 194 ? 13.647 2.107 3.233 1.00 95.75 194 GLU A CA 1
ATOM 1444 C C . GLU A 1 194 ? 14.798 2.409 2.268 1.00 95.75 194 GLU A C 1
ATOM 1446 O O . GLU A 1 194 ? 15.862 1.797 2.389 1.00 95.75 194 GLU A O 1
ATOM 1451 N N . CYS A 1 195 ? 14.635 3.375 1.361 1.00 94.62 195 CYS A N 1
ATOM 1452 C CA . CYS A 1 195 ? 15.697 3.784 0.440 1.00 94.62 195 CYS A CA 1
ATOM 1453 C C . CYS A 1 195 ? 16.882 4.436 1.173 1.00 94.62 195 CYS A C 1
ATOM 1455 O O . CYS A 1 195 ? 18.038 4.095 0.913 1.00 94.62 195 CYS A O 1
ATOM 1457 N N . TRP A 1 196 ? 16.611 5.309 2.147 1.00 95.44 196 TRP A N 1
ATOM 1458 C CA . TRP A 1 196 ? 17.633 5.984 2.956 1.00 95.44 196 TRP A CA 1
ATOM 1459 C C . TRP A 1 196 ? 18.363 5.028 3.909 1.00 95.44 196 TRP A C 1
ATOM 1461 O O . TRP A 1 196 ? 19.526 5.245 4.252 1.00 95.44 196 TRP A O 1
ATOM 1471 N N . SER A 1 197 ? 17.716 3.919 4.289 1.00 93.62 197 SER A N 1
ATOM 1472 C CA . SER A 1 197 ? 18.253 2.940 5.243 1.00 93.62 197 SER A CA 1
ATOM 1473 C C . SER A 1 197 ? 19.543 2.245 4.794 1.00 93.62 197 SER A C 1
ATOM 1475 O O . SER A 1 197 ? 20.199 1.604 5.615 1.00 93.62 197 SER A O 1
ATOM 1477 N N . ARG A 1 198 ? 19.885 2.294 3.494 1.00 92.75 198 ARG A N 1
ATOM 1478 C CA . ARG A 1 198 ? 20.905 1.442 2.837 1.00 92.75 198 ARG A CA 1
ATOM 1479 C C . ARG A 1 198 ? 20.651 -0.069 2.954 1.00 92.75 198 ARG A C 1
ATOM 1481 O O . ARG A 1 198 ? 21.521 -0.862 2.606 1.00 92.75 198 ARG A O 1
ATOM 1488 N N . ARG A 1 199 ? 19.469 -0.469 3.426 1.00 95.12 199 ARG A N 1
ATOM 1489 C CA . ARG A 1 199 ? 19.035 -1.858 3.645 1.00 95.12 199 ARG A CA 1
ATOM 1490 C C . ARG A 1 199 ? 17.867 -2.242 2.737 1.00 95.12 199 ARG A C 1
ATOM 1492 O O . ARG A 1 199 ? 17.192 -3.228 3.004 1.00 95.12 199 ARG A O 1
ATOM 1499 N N . ILE A 1 200 ? 17.609 -1.483 1.671 1.00 95.62 200 ILE A N 1
ATOM 1500 C CA . ILE A 1 200 ? 16.422 -1.681 0.831 1.00 95.62 200 ILE A CA 1
ATOM 1501 C C . ILE A 1 200 ? 16.290 -3.116 0.303 1.00 95.62 200 ILE A C 1
ATOM 1503 O O . ILE A 1 200 ? 15.213 -3.695 0.400 1.00 95.62 200 ILE A O 1
ATOM 1507 N N . GLU A 1 201 ? 17.380 -3.731 -0.159 1.00 96.00 201 GLU A N 1
ATOM 1508 C CA . GLU A 1 201 ? 17.354 -5.122 -0.633 1.00 96.00 201 GLU A CA 1
ATOM 1509 C C . GLU A 1 201 ? 17.055 -6.117 0.500 1.00 96.00 201 GLU A C 1
ATOM 1511 O O . GLU A 1 201 ? 16.223 -7.006 0.338 1.00 96.00 201 GLU A O 1
ATOM 1516 N N . GLU A 1 202 ? 17.644 -5.922 1.687 1.00 97.62 202 GLU A N 1
ATOM 1517 C CA . GLU A 1 202 ? 17.344 -6.728 2.883 1.00 97.62 202 GLU A CA 1
ATOM 1518 C C . GLU A 1 202 ? 15.860 -6.619 3.268 1.00 97.62 202 GLU A C 1
ATOM 1520 O O . GLU A 1 202 ? 15.216 -7.620 3.601 1.00 97.62 202 GLU A O 1
ATOM 1525 N N . ILE A 1 203 ? 15.299 -5.411 3.189 1.00 98.06 203 ILE A N 1
ATOM 1526 C CA . ILE A 1 203 ? 13.896 -5.146 3.504 1.00 98.06 203 ILE A CA 1
ATOM 1527 C C . ILE A 1 203 ? 12.982 -5.777 2.448 1.00 98.06 203 ILE A C 1
ATOM 1529 O O . ILE A 1 203 ? 12.034 -6.475 2.810 1.00 98.06 203 ILE A O 1
ATOM 1533 N N . LYS A 1 204 ? 13.279 -5.617 1.153 1.00 98.06 204 LYS A N 1
ATOM 1534 C CA . LYS A 1 204 ? 12.535 -6.268 0.062 1.00 98.06 204 LYS A CA 1
ATOM 1535 C C . LYS A 1 204 ? 12.563 -7.790 0.213 1.00 98.06 204 LYS A C 1
ATOM 1537 O O . LYS A 1 204 ? 11.521 -8.432 0.080 1.00 98.06 204 LYS A O 1
ATOM 1542 N N . ASP A 1 205 ? 13.705 -8.374 0.563 1.00 98.50 205 ASP A N 1
ATOM 1543 C CA . ASP A 1 205 ? 13.825 -9.808 0.830 1.00 98.50 205 ASP A CA 1
ATOM 1544 C C . ASP A 1 205 ? 13.022 -10.237 2.060 1.00 98.50 205 ASP A C 1
ATOM 1546 O O . ASP A 1 205 ? 12.341 -11.264 2.031 1.00 98.50 205 ASP A O 1
ATOM 1550 N N . MET A 1 206 ? 13.036 -9.451 3.139 1.00 98.31 206 MET A N 1
ATOM 1551 C CA . MET A 1 206 ? 12.183 -9.677 4.307 1.00 98.31 206 MET A CA 1
ATOM 1552 C C . MET A 1 206 ? 10.697 -9.672 3.930 1.00 98.31 206 MET A C 1
ATOM 1554 O O . MET A 1 206 ? 9.969 -10.584 4.327 1.00 98.31 206 MET A O 1
ATOM 1558 N N . VAL A 1 207 ? 10.250 -8.699 3.137 1.00 98.44 207 VAL A N 1
ATOM 1559 C CA . VAL A 1 207 ? 8.869 -8.602 2.642 1.00 98.44 207 VAL A CA 1
ATOM 1560 C C . VAL A 1 207 ? 8.503 -9.827 1.795 1.00 98.44 207 VAL A C 1
ATOM 1562 O O . VAL A 1 207 ? 7.492 -10.484 2.067 1.00 98.44 207 VAL A O 1
ATOM 1565 N N . LYS A 1 208 ? 9.362 -10.209 0.837 1.00 98.56 208 LYS A N 1
ATOM 1566 C CA . LYS A 1 208 ? 9.189 -11.401 -0.017 1.00 98.56 208 LYS A CA 1
ATOM 1567 C C . LYS A 1 208 ? 9.094 -12.684 0.821 1.00 98.56 208 LYS A C 1
ATOM 1569 O O . LYS A 1 208 ? 8.184 -13.489 0.617 1.00 98.56 208 LYS A O 1
ATOM 1574 N N . ARG A 1 209 ? 9.975 -12.867 1.816 1.00 98.19 209 ARG A N 1
ATOM 1575 C CA . ARG A 1 209 ? 9.983 -14.040 2.721 1.00 98.19 209 ARG A CA 1
ATOM 1576 C C . ARG A 1 209 ? 8.684 -14.204 3.516 1.00 98.19 209 ARG A C 1
ATOM 1578 O O . ARG A 1 209 ? 8.317 -15.333 3.845 1.00 98.19 209 ARG A O 1
ATOM 1585 N N . HIS A 1 210 ? 7.981 -13.109 3.802 1.00 98.25 210 HIS A N 1
ATOM 1586 C CA . HIS A 1 210 ? 6.695 -13.131 4.505 1.00 98.25 210 HIS A CA 1
ATOM 1587 C C . HIS A 1 210 ? 5.482 -13.271 3.573 1.00 98.25 210 HIS A C 1
ATOM 1589 O O . HIS A 1 210 ? 4.346 -13.292 4.043 1.00 98.25 210 HIS A O 1
ATOM 1595 N N . GLY A 1 211 ? 5.706 -13.474 2.272 1.00 97.31 211 GLY A N 1
ATOM 1596 C CA . GLY A 1 211 ? 4.663 -13.812 1.302 1.00 97.31 211 GLY A CA 1
ATOM 1597 C C . GLY A 1 211 ? 4.009 -12.613 0.620 1.00 97.31 211 GLY A C 1
ATOM 1598 O O . GLY A 1 211 ? 3.014 -12.795 -0.079 1.00 97.31 211 GLY A O 1
ATOM 1599 N N . ALA A 1 212 ? 4.550 -11.408 0.800 1.00 98.25 212 ALA A N 1
ATOM 1600 C CA . ALA A 1 212 ? 4.111 -10.233 0.063 1.00 98.25 212 ALA A CA 1
ATOM 1601 C C . ALA A 1 212 ? 4.799 -10.143 -1.309 1.00 98.25 212 ALA A C 1
ATOM 1603 O O . ALA A 1 212 ? 5.960 -10.518 -1.481 1.00 98.25 212 ALA A O 1
ATOM 1604 N N . THR A 1 213 ? 4.070 -9.623 -2.294 1.00 98.62 213 THR A N 1
ATOM 1605 C CA . THR A 1 213 ? 4.580 -9.352 -3.639 1.00 98.62 213 THR A CA 1
ATOM 1606 C C . THR A 1 213 ? 5.177 -7.952 -3.676 1.00 98.62 213 THR A C 1
ATOM 1608 O O . THR A 1 213 ? 4.451 -6.967 -3.558 1.00 98.62 213 THR A O 1
ATOM 1611 N N . VAL A 1 214 ? 6.492 -7.864 -3.858 1.00 98.62 214 VAL A N 1
ATOM 1612 C CA . VAL A 1 214 ? 7.196 -6.590 -4.063 1.00 98.62 214 VAL A CA 1
ATOM 1613 C C . VAL A 1 214 ? 7.050 -6.176 -5.527 1.00 98.62 214 VAL A C 1
ATOM 1615 O O . VAL A 1 214 ? 7.305 -6.986 -6.422 1.00 98.62 214 VAL A O 1
ATOM 1618 N N . LEU A 1 215 ? 6.614 -4.939 -5.762 1.00 98.50 215 LEU A N 1
ATOM 1619 C CA . LEU A 1 215 ? 6.419 -4.358 -7.087 1.00 98.50 215 LEU A CA 1
ATOM 1620 C C . LEU A 1 215 ? 7.477 -3.277 -7.338 1.00 98.50 215 LEU A C 1
ATOM 1622 O O . LEU A 1 215 ? 7.414 -2.193 -6.771 1.00 98.50 215 LEU A O 1
ATOM 1626 N N . GLU A 1 216 ? 8.437 -3.597 -8.201 1.00 95.81 216 GLU A N 1
ATOM 1627 C CA . GLU A 1 216 ? 9.591 -2.751 -8.544 1.00 95.81 216 GLU A CA 1
ATOM 1628 C C . GLU A 1 216 ? 9.390 -2.276 -9.987 1.00 95.81 216 GLU A C 1
ATOM 1630 O O . GLU A 1 216 ? 9.668 -3.038 -10.914 1.00 95.81 216 GLU A O 1
ATOM 1635 N N . HIS A 1 217 ? 8.740 -1.119 -10.170 1.00 96.19 217 HIS A N 1
ATOM 1636 C CA . HIS A 1 217 ? 8.275 -0.601 -11.474 1.00 96.19 217 HIS A CA 1
ATOM 1637 C C . HIS A 1 217 ? 7.648 -1.699 -12.338 1.00 96.19 217 HIS A C 1
ATOM 1639 O O . HIS A 1 217 ? 8.062 -1.988 -13.459 1.00 96.19 217 HIS A O 1
ATOM 1645 N N . SER A 1 218 ? 6.671 -2.397 -11.766 1.00 97.88 218 SER A N 1
ATOM 1646 C CA . SER A 1 218 ? 6.097 -3.590 -12.380 1.00 97.88 218 SER A CA 1
ATOM 1647 C C . SER A 1 218 ? 4.621 -3.742 -12.059 1.00 97.88 218 SER A C 1
ATOM 1649 O O . SER A 1 218 ? 4.084 -3.135 -11.131 1.00 97.88 218 SER A O 1
ATOM 1651 N N . ALA A 1 219 ? 3.950 -4.566 -12.861 1.00 98.19 219 ALA A N 1
ATOM 1652 C CA . ALA A 1 219 ? 2.537 -4.861 -12.711 1.00 98.19 219 ALA A CA 1
ATOM 1653 C C . ALA A 1 219 ? 2.283 -6.352 -12.460 1.00 98.19 219 ALA A C 1
ATOM 1655 O O . ALA A 1 219 ? 2.996 -7.245 -12.945 1.00 98.19 219 ALA A O 1
ATOM 1656 N N . ARG A 1 220 ? 1.215 -6.633 -11.715 1.00 98.12 220 ARG A N 1
ATOM 1657 C CA . ARG A 1 220 ? 0.683 -7.974 -11.480 1.00 98.12 220 ARG A CA 1
ATOM 1658 C C . ARG A 1 220 ? -0.822 -7.976 -11.675 1.00 98.12 220 ARG A C 1
ATOM 1660 O O . ARG A 1 220 ? -1.546 -7.224 -11.036 1.00 98.12 220 ARG A O 1
ATOM 1667 N N . THR A 1 221 ? -1.290 -8.844 -12.565 1.00 97.88 221 THR A N 1
ATOM 1668 C CA . THR A 1 221 ? -2.725 -9.069 -12.748 1.00 97.88 221 THR A CA 1
ATOM 1669 C C . THR A 1 221 ? -3.211 -10.090 -11.727 1.00 97.88 221 THR A C 1
ATOM 1671 O O . THR A 1 221 ? -2.624 -11.165 -11.613 1.00 97.88 221 THR A O 1
ATOM 1674 N N . VAL A 1 222 ? -4.293 -9.774 -11.021 1.00 96.94 222 VAL A N 1
ATOM 1675 C CA . VAL A 1 222 ? -4.964 -10.677 -10.080 1.00 96.94 222 VAL A CA 1
ATOM 1676 C C . VAL A 1 222 ? -6.463 -10.717 -10.329 1.00 96.94 222 VAL A C 1
ATOM 1678 O O . VAL A 1 222 ? -7.057 -9.750 -10.805 1.00 96.94 222 VAL A O 1
ATOM 1681 N N . ALA A 1 223 ? -7.072 -11.852 -9.999 1.00 94.94 223 ALA A N 1
ATOM 1682 C CA . ALA A 1 223 ? -8.517 -12.009 -9.969 1.00 94.94 223 ALA A CA 1
ATOM 1683 C C . ALA A 1 223 ? -8.977 -12.053 -8.509 1.00 94.94 223 ALA A C 1
ATOM 1685 O O . ALA A 1 223 ? -8.560 -12.935 -7.761 1.00 94.94 223 ALA A O 1
ATOM 1686 N N . VAL A 1 224 ? -9.820 -11.104 -8.109 1.00 91.31 224 VAL A N 1
ATOM 1687 C CA . VAL A 1 224 ? -10.316 -10.959 -6.735 1.00 91.31 224 VAL A CA 1
ATOM 1688 C C . VAL A 1 224 ? -11.828 -10.806 -6.794 1.00 91.31 224 VAL A C 1
ATOM 1690 O O . VAL A 1 224 ? -12.319 -9.909 -7.467 1.00 91.31 224 VAL A O 1
ATOM 1693 N N . ASN A 1 225 ? -12.582 -11.706 -6.158 1.00 89.81 225 ASN A N 1
ATOM 1694 C CA . ASN A 1 225 ? -14.053 -11.724 -6.227 1.00 89.81 225 ASN A CA 1
ATOM 1695 C C . ASN A 1 225 ? -14.607 -11.652 -7.668 1.00 89.81 225 ASN A C 1
ATOM 1697 O O . ASN A 1 225 ? -15.616 -11.004 -7.939 1.00 89.81 225 ASN A O 1
ATOM 1701 N N . GLY A 1 226 ? -13.914 -12.291 -8.618 1.00 90.62 226 GLY A N 1
ATOM 1702 C CA . GLY A 1 226 ? -14.242 -12.258 -10.049 1.00 90.62 226 GLY A CA 1
ATOM 1703 C C . GLY A 1 226 ? -13.792 -10.994 -10.793 1.00 90.62 226 GLY A C 1
ATOM 1704 O O . GLY A 1 226 ? -13.750 -11.017 -12.020 1.00 90.62 226 GLY A O 1
ATOM 1705 N N . ALA A 1 227 ? -13.394 -9.930 -10.089 1.00 93.69 227 ALA A N 1
ATOM 1706 C CA . ALA A 1 227 ? -12.836 -8.719 -10.680 1.00 93.69 227 ALA A CA 1
ATOM 1707 C C . ALA A 1 227 ? -11.389 -8.938 -11.137 1.00 93.69 227 ALA A C 1
ATOM 1709 O O . ALA A 1 227 ? -10.563 -9.461 -10.386 1.00 93.69 227 ALA A O 1
ATOM 1710 N N . ARG A 1 228 ? -11.059 -8.486 -12.352 1.00 96.25 228 ARG A N 1
ATOM 1711 C CA . ARG A 1 228 ? -9.687 -8.484 -12.880 1.00 96.25 228 ARG A CA 1
ATOM 1712 C C . ARG A 1 228 ? -9.006 -7.155 -12.558 1.00 96.25 228 ARG A C 1
ATOM 1714 O O . ARG A 1 228 ? -9.308 -6.131 -13.172 1.00 96.25 228 ARG A O 1
ATOM 1721 N N . LEU A 1 229 ? -8.065 -7.194 -11.623 1.00 97.88 229 LEU A N 1
ATOM 1722 C CA . LEU A 1 229 ? -7.280 -6.041 -11.191 1.00 97.88 229 LEU A CA 1
ATOM 1723 C C . LEU A 1 229 ? -5.861 -6.136 -11.742 1.00 97.88 229 LEU A C 1
ATOM 1725 O O . LEU A 1 229 ? -5.286 -7.222 -11.810 1.00 97.88 229 LEU A O 1
ATOM 1729 N N . ILE A 1 230 ? -5.281 -4.994 -12.089 1.00 98.38 230 ILE A N 1
ATOM 1730 C CA . ILE A 1 230 ? -3.872 -4.870 -12.454 1.00 98.38 230 ILE A CA 1
ATOM 1731 C C . ILE A 1 230 ? -3.224 -3.999 -11.389 1.00 98.38 230 ILE A C 1
ATOM 1733 O O . ILE A 1 230 ? -3.439 -2.789 -11.350 1.00 98.38 230 ILE A O 1
ATOM 1737 N N . ILE A 1 231 ? -2.476 -4.635 -10.496 1.00 98.62 231 ILE A N 1
ATOM 1738 C CA . ILE A 1 231 ? -1.767 -3.962 -9.416 1.00 98.62 231 ILE A CA 1
ATOM 1739 C C . ILE A 1 231 ? -0.404 -3.551 -9.951 1.00 98.62 231 ILE A C 1
ATOM 1741 O O . ILE A 1 231 ? 0.462 -4.393 -10.187 1.00 98.62 231 ILE A O 1
ATOM 1745 N N . CYS A 1 232 ? -0.249 -2.260 -10.182 1.00 98.69 232 CYS A N 1
ATOM 1746 C CA . CYS A 1 232 ? 0.985 -1.618 -10.594 1.00 98.69 232 CYS A CA 1
ATOM 1747 C C . CYS A 1 232 ? 1.679 -1.073 -9.350 1.00 98.69 232 CYS A C 1
ATOM 1749 O O . CYS A 1 232 ? 1.015 -0.573 -8.445 1.00 98.69 232 CYS A O 1
ATOM 1751 N N . GLY A 1 233 ? 3.000 -1.155 -9.290 1.00 98.19 233 GLY A N 1
ATOM 1752 C CA . GLY A 1 233 ? 3.759 -0.597 -8.181 1.00 98.19 233 GLY A CA 1
ATOM 1753 C C . GLY A 1 233 ? 5.116 -0.098 -8.629 1.00 98.19 233 GLY A C 1
ATOM 1754 O O . GLY A 1 233 ? 5.684 -0.607 -9.598 1.00 98.19 233 GLY A O 1
ATOM 1755 N N . VAL A 1 234 ? 5.580 0.946 -7.955 1.00 97.12 234 VAL A N 1
ATOM 1756 C CA . VAL A 1 234 ? 6.780 1.705 -8.304 1.00 97.12 234 VAL A CA 1
ATOM 1757 C C . VAL A 1 234 ? 7.624 1.865 -7.062 1.00 97.12 234 VAL A C 1
ATOM 1759 O O . VAL A 1 234 ? 7.083 2.157 -5.997 1.00 97.12 234 VAL A O 1
ATOM 1762 N N . ASP A 1 235 ? 8.932 1.677 -7.195 1.00 95.44 235 ASP A N 1
ATOM 1763 C CA . ASP A 1 235 ? 9.833 2.016 -6.101 1.00 95.44 235 ASP A CA 1
ATOM 1764 C C . ASP A 1 235 ? 9.835 3.529 -5.856 1.00 95.44 235 ASP A C 1
ATOM 1766 O O . ASP A 1 235 ? 9.521 4.319 -6.755 1.00 95.44 235 ASP A O 1
ATOM 1770 N N . ASP A 1 236 ? 10.202 3.941 -4.644 1.00 95.81 236 ASP A N 1
ATOM 1771 C CA . ASP A 1 236 ? 10.413 5.354 -4.340 1.00 95.81 236 ASP A CA 1
ATOM 1772 C C . ASP A 1 236 ? 11.495 5.954 -5.264 1.00 95.81 236 ASP A C 1
ATOM 1774 O O . ASP A 1 236 ? 12.495 5.288 -5.544 1.00 95.81 236 ASP A O 1
ATOM 1778 N N . PRO A 1 237 ? 11.363 7.207 -5.735 1.00 93.81 237 PRO A N 1
ATOM 1779 C CA . PRO A 1 237 ? 12.410 7.860 -6.523 1.00 93.81 237 PRO A CA 1
ATOM 1780 C C . PRO A 1 237 ? 13.788 7.892 -5.847 1.00 93.81 237 PRO A C 1
ATOM 1782 O O . PRO A 1 237 ? 14.804 7.935 -6.544 1.00 93.81 237 PRO A O 1
ATOM 1785 N N . ASP A 1 238 ? 13.843 7.824 -4.511 1.00 93.56 238 ASP A N 1
ATOM 1786 C CA . ASP A 1 238 ? 15.095 7.781 -3.754 1.00 93.56 238 ASP A CA 1
ATOM 1787 C C . ASP A 1 238 ? 15.790 6.402 -3.796 1.00 93.56 238 ASP A C 1
ATOM 1789 O O . ASP A 1 238 ? 16.872 6.247 -3.228 1.00 93.56 238 ASP A O 1
ATOM 1793 N N . ILE A 1 239 ? 15.249 5.404 -4.510 1.00 92.12 239 ILE A N 1
ATOM 1794 C CA . ILE A 1 239 ? 15.807 4.040 -4.621 1.00 92.12 239 ILE A CA 1
ATOM 1795 C C . ILE A 1 239 ? 17.277 4.007 -5.066 1.00 92.12 239 ILE A C 1
ATOM 1797 O O . ILE A 1 239 ? 18.039 3.136 -4.648 1.00 92.12 239 ILE A O 1
ATOM 1801 N N . LYS A 1 240 ? 17.711 4.988 -5.867 1.00 88.38 240 LYS A N 1
ATOM 1802 C CA . LYS A 1 240 ? 19.098 5.130 -6.348 1.00 88.38 240 LYS A CA 1
ATOM 1803 C C . LYS A 1 240 ? 19.911 6.210 -5.633 1.00 88.38 240 LYS A C 1
ATOM 1805 O O . LYS A 1 240 ? 21.023 6.516 -6.071 1.00 88.38 240 LYS A O 1
ATOM 1810 N N . LEU A 1 241 ? 19.421 6.750 -4.514 1.00 86.44 241 LEU A N 1
ATOM 1811 C CA . LEU A 1 241 ? 20.054 7.856 -3.780 1.00 86.44 241 LEU A CA 1
ATOM 1812 C C . LEU A 1 241 ? 21.536 7.601 -3.450 1.00 86.44 241 LEU A C 1
ATOM 1814 O O . LEU A 1 241 ? 22.345 8.528 -3.442 1.00 86.44 241 LEU A O 1
ATOM 1818 N N . HIS A 1 242 ? 21.911 6.347 -3.189 1.00 82.19 242 HIS A N 1
ATOM 1819 C CA . HIS A 1 242 ? 23.272 5.972 -2.793 1.00 82.19 242 HIS A CA 1
ATOM 1820 C C . HIS A 1 242 ? 24.161 5.464 -3.934 1.00 82.19 242 HIS A C 1
ATOM 1822 O O . HIS A 1 242 ? 25.340 5.204 -3.700 1.00 82.19 242 HIS A O 1
ATOM 1828 N N . GLU A 1 243 ? 23.636 5.331 -5.153 1.00 81.31 243 GLU A N 1
ATOM 1829 C CA . GLU A 1 243 ? 24.381 4.745 -6.274 1.00 81.31 243 GLU A CA 1
ATOM 1830 C C . GLU A 1 243 ? 25.088 5.798 -7.148 1.00 81.31 243 GLU A C 1
ATOM 1832 O O . GLU A 1 243 ? 25.944 5.453 -7.956 1.00 81.31 243 GLU A O 1
ATOM 1837 N N . GLY A 1 244 ? 24.793 7.093 -6.968 1.00 67.94 244 GLY A N 1
ATOM 1838 C CA . GLY A 1 244 ? 25.502 8.191 -7.645 1.00 67.94 244 GLY A CA 1
ATOM 1839 C C . GLY A 1 244 ? 25.257 8.292 -9.159 1.00 67.94 244 GLY A C 1
ATOM 1840 O O . GLY A 1 244 ? 25.963 9.034 -9.844 1.00 67.94 244 GLY A O 1
ATOM 1841 N N . PHE A 1 245 ? 24.271 7.566 -9.688 1.00 71.38 245 PHE A N 1
ATOM 1842 C CA . PHE A 1 245 ? 23.892 7.590 -11.100 1.00 71.38 245 PHE A CA 1
ATOM 1843 C C . PHE A 1 245 ? 22.773 8.600 -11.380 1.00 71.38 245 PHE A C 1
ATOM 1845 O O . PHE A 1 245 ? 21.959 8.913 -10.514 1.00 71.38 245 PHE A O 1
ATOM 1852 N N . GLN A 1 246 ? 22.718 9.086 -12.624 1.00 71.44 246 GLN A N 1
ATOM 1853 C CA . GLN A 1 246 ? 21.542 9.783 -13.147 1.00 71.44 246 GLN A CA 1
ATOM 1854 C C . GLN A 1 246 ? 20.418 8.754 -13.290 1.00 71.44 246 GLN A C 1
ATOM 1856 O O . GLN A 1 246 ? 20.447 7.921 -14.194 1.00 71.44 246 GLN A O 1
ATOM 1861 N N . TYR A 1 247 ? 19.478 8.785 -12.353 1.00 84.19 247 TYR A N 1
ATOM 1862 C CA . TYR A 1 247 ? 18.325 7.900 -12.318 1.00 84.19 247 TYR A CA 1
ATOM 1863 C C . TYR A 1 247 ? 17.102 8.637 -12.866 1.00 84.19 247 TYR A C 1
ATOM 1865 O O . TYR A 1 247 ? 16.647 9.615 -12.274 1.00 84.19 247 TYR A O 1
ATOM 1873 N N . ASP A 1 248 ? 16.593 8.192 -14.016 1.00 91.38 248 ASP A N 1
ATOM 1874 C CA . ASP A 1 248 ? 15.380 8.747 -14.620 1.00 91.38 248 ASP A CA 1
ATOM 1875 C C . ASP A 1 248 ? 14.171 7.884 -14.251 1.00 91.38 248 ASP A C 1
ATOM 1877 O O . ASP A 1 248 ? 13.700 7.046 -15.020 1.00 91.38 248 ASP A O 1
ATOM 1881 N N . TRP A 1 249 ? 13.675 8.103 -13.036 1.00 93.19 249 TRP A N 1
ATOM 1882 C CA . TRP A 1 249 ? 12.524 7.388 -12.490 1.00 93.19 249 TRP A CA 1
ATOM 1883 C C . TRP A 1 249 ? 11.269 7.523 -13.366 1.00 93.19 249 TRP A C 1
ATOM 1885 O O . TRP A 1 249 ? 10.486 6.582 -13.494 1.00 93.19 249 TRP A O 1
ATOM 1895 N N . LYS A 1 250 ? 11.074 8.685 -14.009 1.00 94.38 250 LYS A N 1
ATOM 1896 C CA . LYS A 1 250 ? 9.919 8.913 -14.885 1.00 94.38 250 LYS A CA 1
ATOM 1897 C C . LYS A 1 250 ? 10.021 8.076 -16.157 1.00 94.38 250 LYS A C 1
ATOM 1899 O O . LYS A 1 250 ? 9.014 7.541 -16.610 1.00 94.38 250 LYS A O 1
ATOM 1904 N N . ARG A 1 251 ? 11.210 7.941 -16.743 1.00 94.81 251 ARG A N 1
ATOM 1905 C CA . ARG A 1 251 ? 11.396 7.049 -17.890 1.00 94.81 251 ARG A CA 1
ATOM 1906 C C . ARG A 1 251 ? 11.084 5.593 -17.538 1.00 94.81 251 ARG A C 1
ATOM 1908 O O . ARG A 1 251 ? 10.404 4.935 -18.316 1.00 94.81 251 ARG A O 1
ATOM 1915 N N . GLU A 1 252 ? 11.503 5.115 -16.368 1.00 94.25 252 GLU A N 1
ATOM 1916 C CA . GLU A 1 252 ? 11.191 3.743 -15.935 1.00 94.25 252 GLU A CA 1
ATOM 1917 C C . GLU A 1 252 ? 9.685 3.504 -15.767 1.00 94.25 252 GLU A C 1
ATOM 1919 O O . GLU A 1 252 ? 9.196 2.421 -16.079 1.00 94.25 252 GLU A O 1
ATOM 1924 N N . MET A 1 253 ? 8.924 4.524 -15.355 1.00 95.81 253 MET A N 1
ATOM 1925 C CA . MET A 1 253 ? 7.458 4.461 -15.362 1.00 95.81 253 MET A CA 1
ATOM 1926 C C . MET A 1 253 ? 6.895 4.209 -16.768 1.00 95.81 253 MET A C 1
ATOM 1928 O O . MET A 1 253 ? 6.019 3.361 -16.933 1.00 95.81 253 MET A O 1
ATOM 1932 N N . HIS A 1 254 ? 7.388 4.939 -17.774 1.00 96.69 254 HIS A N 1
ATOM 1933 C CA . HIS A 1 254 ? 6.976 4.753 -19.171 1.00 96.69 254 HIS A CA 1
ATOM 1934 C C . HIS A 1 254 ? 7.315 3.353 -19.671 1.00 96.69 254 HIS A C 1
ATOM 1936 O O . HIS A 1 254 ? 6.435 2.642 -20.159 1.00 96.69 254 HIS A O 1
ATOM 1942 N N . ASP A 1 255 ? 8.556 2.920 -19.444 1.00 96.38 255 ASP A N 1
ATOM 1943 C CA . ASP A 1 255 ? 9.022 1.591 -19.833 1.00 96.38 255 ASP A CA 1
ATOM 1944 C C . ASP A 1 255 ? 8.174 0.474 -19.179 1.00 96.38 255 ASP A C 1
ATOM 1946 O O . ASP A 1 255 ? 7.903 -0.551 -19.810 1.00 96.38 255 ASP A O 1
ATOM 1950 N N . ALA A 1 256 ? 7.702 0.676 -17.943 1.00 96.75 256 ALA A N 1
ATOM 1951 C CA . ALA A 1 256 ? 6.901 -0.297 -17.203 1.00 96.75 256 ALA A CA 1
ATOM 1952 C C . ALA A 1 256 ? 5.407 -0.322 -17.575 1.00 96.75 256 ALA A C 1
ATOM 1954 O O . ALA A 1 256 ? 4.785 -1.389 -17.525 1.00 96.75 256 ALA A O 1
ATOM 1955 N N . PHE A 1 257 ? 4.801 0.829 -17.895 1.00 98.00 257 PHE A N 1
ATOM 1956 C CA . PHE A 1 257 ? 3.337 0.961 -17.886 1.00 98.00 257 PHE A CA 1
ATOM 1957 C C . PHE A 1 257 ? 2.699 1.470 -19.178 1.00 98.00 257 PHE A C 1
ATOM 1959 O O . PHE A 1 257 ? 1.480 1.332 -19.310 1.00 98.00 257 PHE A O 1
ATOM 1966 N N . ASP A 1 258 ? 3.459 1.980 -20.151 1.00 95.69 258 ASP A N 1
ATOM 1967 C CA . ASP A 1 258 ? 2.881 2.453 -21.421 1.00 95.69 258 ASP A CA 1
ATOM 1968 C C . ASP A 1 258 ? 2.114 1.330 -22.144 1.00 95.69 258 ASP A C 1
ATOM 1970 O O . ASP A 1 258 ? 1.025 1.542 -22.680 1.00 95.69 258 ASP A O 1
ATOM 1974 N N . GLY A 1 259 ? 2.616 0.092 -22.060 1.00 95.81 259 GLY A N 1
ATOM 1975 C CA . GLY A 1 259 ? 1.968 -1.094 -22.631 1.00 95.81 259 GLY A CA 1
ATOM 1976 C C . GLY A 1 259 ? 0.635 -1.489 -21.982 1.00 95.81 259 GLY A C 1
ATOM 1977 O O . GLY A 1 259 ? -0.044 -2.377 -22.493 1.00 95.81 259 GLY A O 1
ATOM 1978 N N . LEU A 1 260 ? 0.238 -0.859 -20.870 1.00 95.31 260 LEU A N 1
ATOM 1979 C CA . LEU A 1 260 ? -1.034 -1.135 -20.199 1.00 95.31 260 LEU A CA 1
ATOM 1980 C C . LEU A 1 260 ? -2.184 -0.259 -20.705 1.00 95.31 260 LEU A C 1
ATOM 1982 O O . LEU A 1 260 ? -3.322 -0.527 -20.330 1.00 95.31 260 LEU A O 1
ATOM 1986 N N . ALA A 1 261 ? -1.925 0.767 -21.526 1.00 93.25 261 ALA A N 1
ATOM 1987 C CA . ALA A 1 261 ? -2.927 1.754 -21.946 1.00 93.25 261 ALA A CA 1
ATOM 1988 C C . ALA A 1 261 ? -4.240 1.129 -22.452 1.00 93.25 261 ALA A C 1
ATOM 1990 O O . ALA A 1 261 ? -5.320 1.520 -22.003 1.00 93.25 261 ALA A O 1
ATOM 1991 N N . ASP A 1 262 ? -4.131 0.106 -23.300 1.00 94.38 262 ASP A N 1
ATOM 1992 C CA . ASP A 1 262 ? -5.271 -0.565 -23.930 1.00 94.38 262 ASP A CA 1
ATOM 1993 C C . ASP A 1 262 ? -5.830 -1.745 -23.112 1.00 94.38 262 ASP A C 1
ATOM 1995 O O . ASP A 1 262 ? -6.803 -2.383 -23.518 1.00 94.38 262 ASP A O 1
ATOM 1999 N N . ASP A 1 263 ? -5.244 -2.065 -21.953 1.00 95.38 263 ASP A N 1
ATOM 2000 C CA . ASP A 1 263 ? -5.726 -3.170 -21.127 1.00 95.38 263 ASP A CA 1
ATOM 2001 C C . ASP A 1 263 ? -7.047 -2.782 -20.423 1.00 95.38 263 ASP A C 1
ATOM 2003 O O . ASP A 1 263 ? -7.087 -1.777 -19.706 1.00 95.38 263 ASP A O 1
ATOM 2007 N N . PRO A 1 264 ? -8.139 -3.559 -20.561 1.00 93.81 264 PRO A N 1
ATOM 2008 C CA . PRO A 1 264 ? -9.425 -3.228 -19.945 1.00 93.81 264 PRO A CA 1
ATOM 2009 C C . PRO A 1 264 ? -9.485 -3.472 -18.427 1.00 93.81 264 PRO A C 1
ATOM 2011 O O . PRO A 1 264 ? -10.471 -3.091 -17.799 1.00 93.81 264 PRO A O 1
ATOM 2014 N N . GLY A 1 265 ? -8.478 -4.115 -17.825 1.00 95.06 265 GLY A N 1
ATOM 2015 C CA . GLY A 1 265 ? -8.435 -4.369 -16.383 1.00 95.06 265 GLY A CA 1
ATOM 2016 C C . GLY A 1 265 ? -8.452 -3.080 -15.555 1.00 95.06 265 GLY A C 1
ATOM 2017 O O . GLY A 1 265 ? -7.980 -2.031 -16.006 1.00 95.06 265 GLY A O 1
ATOM 2018 N N . TYR A 1 266 ? -8.983 -3.166 -14.330 1.00 96.81 266 TYR A N 1
ATOM 2019 C CA . TYR A 1 266 ? -8.975 -2.044 -13.390 1.00 96.81 266 TYR A CA 1
ATOM 2020 C C . TYR A 1 266 ? -7.568 -1.866 -12.815 1.00 96.81 266 TYR A C 1
ATOM 2022 O O . TYR A 1 266 ? -7.055 -2.759 -12.135 1.00 96.81 266 TYR A O 1
ATOM 2030 N N . LYS A 1 267 ? -6.922 -0.740 -13.122 1.00 97.81 267 LYS A N 1
ATOM 2031 C CA . LYS A 1 267 ? -5.503 -0.513 -12.823 1.00 97.81 267 LYS A CA 1
ATOM 2032 C C . LYS A 1 267 ? -5.337 0.288 -11.545 1.00 97.81 267 LYS A C 1
ATOM 2034 O O . LYS A 1 267 ? -5.801 1.423 -11.454 1.00 97.81 267 LYS A O 1
ATOM 2039 N N . ILE A 1 268 ? -4.624 -0.282 -10.587 1.00 98.25 268 ILE A N 1
ATOM 2040 C CA . ILE A 1 268 ? -4.346 0.340 -9.296 1.00 98.25 268 ILE A CA 1
ATOM 2041 C C . ILE A 1 268 ? -2.843 0.571 -9.216 1.00 98.25 268 ILE A C 1
ATOM 2043 O O . ILE A 1 268 ? -2.085 -0.393 -9.232 1.00 98.25 268 ILE A O 1
ATOM 2047 N N . LEU A 1 269 ? -2.415 1.827 -9.126 1.00 98.44 269 LEU A N 1
ATOM 2048 C CA . LEU A 1 269 ? -1.031 2.178 -8.834 1.00 98.44 269 LEU A CA 1
ATOM 2049 C C . LEU A 1 269 ? -0.825 2.249 -7.321 1.00 98.44 269 LEU A C 1
ATOM 2051 O O . LEU A 1 269 ? -1.501 3.014 -6.636 1.00 98.44 269 LEU A O 1
ATOM 2055 N N . LEU A 1 270 ? 0.150 1.500 -6.828 1.00 98.19 270 LEU A N 1
ATOM 2056 C CA . LEU A 1 270 ? 0.722 1.625 -5.500 1.00 98.19 270 LEU A CA 1
ATOM 2057 C C . LEU A 1 270 ? 2.008 2.457 -5.596 1.00 98.19 270 LEU A C 1
ATOM 2059 O O . LEU A 1 270 ? 2.883 2.149 -6.401 1.00 98.19 270 LEU A O 1
ATOM 2063 N N . SER A 1 271 ? 2.119 3.516 -4.800 1.00 96.69 271 SER A N 1
ATOM 2064 C CA . SER A 1 271 ? 3.315 4.366 -4.752 1.00 96.69 271 SER A CA 1
ATOM 2065 C C . SER A 1 271 ? 3.504 4.944 -3.360 1.00 96.69 271 SER A C 1
ATOM 2067 O O . SER A 1 271 ? 2.533 5.144 -2.644 1.00 96.69 271 SER A O 1
ATOM 2069 N N . HIS A 1 272 ? 4.727 5.280 -2.970 1.00 95.88 272 HIS A N 1
ATOM 2070 C CA . HIS A 1 272 ? 4.929 6.018 -1.733 1.00 95.88 272 HIS A CA 1
ATOM 2071 C C . HIS A 1 272 ? 4.709 7.529 -1.897 1.00 95.88 272 HIS A C 1
ATOM 2073 O O . HIS A 1 272 ? 4.192 8.146 -0.981 1.00 95.88 272 HIS A O 1
ATOM 2079 N N . ARG A 1 273 ? 4.993 8.123 -3.069 1.00 93.62 273 ARG A N 1
ATOM 2080 C CA . ARG A 1 273 ? 5.032 9.587 -3.282 1.00 93.62 273 ARG A CA 1
ATOM 2081 C C . ARG A 1 273 ? 3.750 10.153 -3.886 1.00 93.62 273 ARG A C 1
ATOM 2083 O O . ARG A 1 273 ? 3.626 10.204 -5.117 1.00 93.62 273 ARG A O 1
ATOM 2090 N N . PRO A 1 274 ? 2.774 10.603 -3.096 1.00 91.81 274 PRO A N 1
ATOM 2091 C CA . PRO A 1 274 ? 1.566 11.179 -3.660 1.00 91.81 274 PRO A CA 1
ATOM 2092 C C . PRO A 1 274 ? 1.752 12.521 -4.389 1.00 91.81 274 PRO A C 1
ATOM 2094 O O . PRO A 1 274 ? 0.969 12.866 -5.273 1.00 91.81 274 PRO A O 1
ATOM 2097 N N . GLU A 1 275 ? 2.751 13.315 -4.017 1.00 91.50 275 GLU A N 1
ATOM 2098 C CA . GLU A 1 275 ? 3.066 14.607 -4.633 1.00 91.50 275 GLU A CA 1
ATOM 2099 C C . GLU A 1 275 ? 3.397 14.481 -6.130 1.00 91.50 275 GLU A C 1
ATOM 2101 O O . GLU A 1 275 ? 3.272 15.448 -6.881 1.00 91.50 275 GLU A O 1
ATOM 2106 N N . LEU A 1 276 ? 3.725 13.269 -6.589 1.00 92.25 276 LEU A N 1
ATOM 2107 C CA . LEU A 1 276 ? 3.977 12.941 -7.990 1.00 92.25 276 LEU A CA 1
ATOM 2108 C C . LEU A 1 276 ? 2.698 12.623 -8.782 1.00 92.25 276 LEU A C 1
ATOM 2110 O O . LEU A 1 276 ? 2.780 12.170 -9.922 1.00 92.25 276 LEU A O 1
ATOM 2114 N N . VAL A 1 277 ? 1.506 12.921 -8.246 1.00 91.25 277 VAL A N 1
ATOM 2115 C CA . VAL A 1 277 ? 0.222 12.751 -8.956 1.00 91.25 277 VAL A CA 1
ATOM 2116 C C . VAL A 1 277 ? 0.183 13.429 -10.329 1.00 91.25 277 VAL A C 1
ATOM 2118 O O . VAL A 1 277 ? -0.535 12.975 -11.217 1.00 91.25 277 VAL A O 1
ATOM 2121 N N . GLY A 1 278 ? 0.967 14.493 -10.532 1.00 92.88 278 GLY A N 1
ATOM 2122 C CA . GLY A 1 278 ? 1.143 15.109 -11.848 1.00 92.88 278 GLY A CA 1
ATOM 2123 C C . GLY A 1 278 ? 1.696 14.134 -12.892 1.00 92.88 278 GLY A C 1
ATOM 2124 O O . GLY A 1 278 ? 1.173 14.096 -13.999 1.00 92.88 278 GLY A O 1
ATOM 2125 N N . ILE A 1 279 ? 2.677 13.311 -12.508 1.00 94.56 279 ILE A N 1
ATOM 2126 C CA . ILE A 1 279 ? 3.283 12.276 -13.356 1.00 94.56 279 ILE A CA 1
ATOM 2127 C C . ILE A 1 279 ? 2.321 11.096 -13.516 1.00 94.56 279 ILE A C 1
ATOM 2129 O O . ILE A 1 279 ? 2.123 10.609 -14.622 1.00 94.56 279 ILE A O 1
ATOM 2133 N N . TYR A 1 280 ? 1.662 10.654 -12.439 1.00 95.44 280 TYR A N 1
ATOM 2134 C CA . TYR A 1 280 ? 0.749 9.498 -12.499 1.00 95.44 280 TYR A CA 1
ATOM 2135 C C . TYR A 1 280 ? -0.417 9.692 -13.468 1.00 95.44 280 TYR A C 1
ATOM 2137 O O . TYR A 1 280 ? -0.880 8.727 -14.069 1.00 95.44 280 TYR A O 1
ATOM 2145 N N . LYS A 1 281 ? -0.870 10.937 -13.648 1.00 94.12 281 LYS A N 1
ATOM 2146 C CA . LYS A 1 281 ? -1.930 11.300 -14.598 1.00 94.12 281 LYS A CA 1
ATOM 2147 C C . LYS A 1 281 ? -1.546 11.119 -16.066 1.00 94.12 281 LYS A C 1
ATOM 2149 O O . LYS A 1 281 ? -2.430 11.169 -16.915 1.00 94.12 281 LYS A O 1
ATOM 2154 N N . GLU A 1 282 ? -0.265 10.935 -16.370 1.00 95.69 282 GLU A N 1
ATOM 2155 C CA . GLU A 1 282 ? 0.201 10.628 -17.726 1.00 95.69 282 GLU A CA 1
ATOM 2156 C C . GLU A 1 282 ? -0.099 9.167 -18.119 1.00 95.69 282 GLU A C 1
ATOM 2158 O O . GLU A 1 282 ? -0.051 8.826 -19.297 1.00 95.69 282 GLU A O 1
ATOM 2163 N N . PHE A 1 283 ? -0.467 8.322 -17.150 1.00 96.62 283 PHE A N 1
ATOM 2164 C CA . PHE A 1 283 ? -0.731 6.895 -17.322 1.00 96.62 283 PHE A CA 1
ATOM 2165 C C . PHE A 1 283 ? -2.220 6.555 -17.185 1.00 96.62 283 PHE A C 1
ATOM 2167 O O . PHE A 1 283 ? -3.019 7.309 -16.633 1.00 96.62 283 PHE A O 1
ATOM 2174 N N . SER A 1 284 ? -2.598 5.360 -17.640 1.00 95.00 284 SER A N 1
ATOM 2175 C CA . SER A 1 284 ? -3.987 4.874 -17.667 1.00 95.00 284 SER A CA 1
ATOM 2176 C C . SER A 1 284 ? -4.486 4.269 -16.341 1.00 95.00 284 SER A C 1
ATOM 2178 O O . SER A 1 284 ? -5.378 3.414 -16.349 1.00 95.00 284 SER A O 1
ATOM 2180 N N . PHE A 1 285 ? -3.910 4.673 -15.202 1.00 97.12 285 PHE A N 1
ATOM 2181 C CA . PHE A 1 285 ? -4.306 4.170 -13.884 1.00 97.12 285 PHE A CA 1
ATOM 2182 C C . PHE A 1 285 ? -5.712 4.648 -13.499 1.00 97.12 285 PHE A C 1
ATOM 2184 O O . PHE A 1 285 ? -6.062 5.810 -13.691 1.00 97.12 285 PHE A O 1
ATOM 2191 N N . ASP A 1 286 ? -6.508 3.756 -12.913 1.00 96.19 286 ASP A N 1
ATOM 2192 C CA . ASP A 1 286 ? -7.866 4.054 -12.446 1.00 96.19 286 ASP A CA 1
ATOM 2193 C C . ASP A 1 286 ? -7.896 4.532 -10.993 1.00 96.19 286 ASP A C 1
ATOM 2195 O O . ASP A 1 286 ? -8.793 5.272 -10.584 1.00 96.19 286 ASP A O 1
ATOM 2199 N N . LEU A 1 287 ? -6.914 4.090 -10.208 1.00 95.75 287 LEU A N 1
ATOM 2200 C CA . LEU A 1 287 ? -6.777 4.404 -8.797 1.00 95.75 287 LEU A CA 1
ATOM 2201 C C . LEU A 1 287 ? -5.301 4.534 -8.436 1.00 95.75 287 LEU A C 1
ATOM 2203 O O . LEU A 1 287 ? -4.499 3.688 -8.820 1.00 95.75 287 LEU A O 1
ATOM 2207 N N . VAL A 1 288 ? -4.955 5.559 -7.660 1.00 96.00 288 VAL A N 1
ATOM 2208 C CA . VAL A 1 288 ? -3.630 5.697 -7.047 1.00 96.00 288 VAL A CA 1
ATOM 2209 C C . VAL A 1 288 ? -3.788 5.561 -5.538 1.00 96.00 288 VAL A C 1
ATOM 2211 O O . VAL A 1 288 ? -4.586 6.272 -4.928 1.00 96.00 288 VAL A O 1
ATOM 2214 N N . LEU A 1 289 ? -3.040 4.632 -4.951 1.00 94.75 289 LEU A N 1
ATOM 2215 C CA . LEU A 1 289 ? -2.936 4.399 -3.518 1.00 94.75 289 LEU A CA 1
ATOM 2216 C C . LEU A 1 289 ? -1.535 4.799 -3.070 1.00 94.75 289 LEU A C 1
ATOM 2218 O O . LEU A 1 289 ? -0.554 4.237 -3.561 1.00 94.75 289 LEU A O 1
ATOM 2222 N N . SER A 1 290 ? -1.445 5.758 -2.147 1.00 92.38 290 SER A N 1
ATOM 2223 C CA . SER A 1 290 ? -0.148 6.295 -1.741 1.00 92.38 290 SER A CA 1
ATOM 2224 C C . SER A 1 290 ? 0.005 6.646 -0.268 1.00 92.38 290 SER A C 1
ATOM 2226 O O . SER A 1 290 ? -0.959 7.063 0.377 1.00 92.38 290 SER A O 1
ATOM 2228 N N . GLY A 1 291 ? 1.234 6.460 0.226 1.00 88.06 291 GLY A N 1
ATOM 2229 C CA . GLY A 1 291 ? 1.688 6.740 1.593 1.00 88.06 291 GLY A CA 1
ATOM 2230 C C . GLY A 1 291 ? 2.334 8.122 1.760 1.00 88.06 291 GLY A C 1
ATOM 2231 O O . GLY A 1 291 ? 1.822 9.114 1.230 1.00 88.06 291 GLY A O 1
ATOM 2232 N N . HIS A 1 292 ? 3.423 8.191 2.538 1.00 84.62 292 HIS A N 1
ATOM 2233 C CA . HIS A 1 292 ? 4.313 9.343 2.789 1.00 84.62 292 HIS A CA 1
ATOM 2234 C C . HIS A 1 292 ? 3.716 10.489 3.606 1.00 84.62 292 HIS A C 1
ATOM 2236 O O . HIS A 1 292 ? 4.413 11.275 4.243 1.00 84.62 292 HIS A O 1
ATOM 2242 N N . SER A 1 293 ? 2.393 10.620 3.608 1.00 76.06 293 SER A N 1
ATOM 2243 C CA . SER A 1 293 ? 1.719 11.735 4.272 1.00 76.06 293 SER A CA 1
ATOM 2244 C C . SER A 1 293 ? 1.257 11.414 5.697 1.00 76.06 293 SER A C 1
ATOM 2246 O O . SER A 1 293 ? 0.491 12.200 6.256 1.00 76.06 293 SER A O 1
ATOM 2248 N N . HIS A 1 294 ? 1.666 10.275 6.281 1.00 66.88 294 HIS A N 1
ATOM 2249 C CA . HIS A 1 294 ? 1.355 9.877 7.665 1.00 66.88 294 HIS A CA 1
ATOM 2250 C C . HIS A 1 294 ? -0.141 10.050 8.024 1.00 66.88 294 HIS A C 1
ATOM 2252 O O . HIS A 1 294 ? -0.497 10.564 9.086 1.00 66.88 294 HIS A O 1
ATOM 2258 N N . GLY A 1 295 ? -1.040 9.681 7.104 1.00 53.81 295 GLY A N 1
ATOM 2259 C CA . GLY A 1 295 ? -2.491 9.835 7.285 1.00 53.81 295 GLY A CA 1
ATOM 2260 C C . GLY A 1 295 ? -3.100 11.169 6.829 1.00 53.81 295 GLY A C 1
ATOM 2261 O O . GLY A 1 295 ? -4.191 11.528 7.277 1.00 53.81 295 GLY A O 1
ATOM 2262 N N . GLY A 1 296 ? -2.450 11.926 5.934 1.00 54.16 296 GLY A N 1
ATOM 2263 C CA . GLY A 1 296 ? -3.003 13.208 5.483 1.00 54.16 296 GLY A CA 1
ATOM 2264 C C . GLY A 1 296 ? -2.712 13.636 4.047 1.00 54.16 296 GLY A C 1
ATOM 2265 O O . GLY A 1 296 ? -1.824 14.449 3.833 1.00 54.16 296 GLY A O 1
ATOM 2266 N N . GLN A 1 297 ? -3.582 13.250 3.104 1.00 51.41 297 GLN A N 1
ATOM 2267 C CA . GLN A 1 297 ? -3.786 13.999 1.847 1.00 51.41 297 GLN A CA 1
ATOM 2268 C C . GLN A 1 297 ? -5.243 14.281 1.487 1.00 51.41 297 GLN A C 1
ATOM 2270 O O . GLN A 1 297 ? -5.541 15.341 0.942 1.00 51.41 297 GLN A O 1
ATOM 2275 N N . VAL A 1 298 ? -6.185 13.414 1.863 1.00 47.00 298 VAL A N 1
ATOM 2276 C CA . VAL A 1 298 ? -7.612 13.754 1.807 1.00 47.00 298 VAL A CA 1
ATOM 2277 C C . VAL A 1 298 ? -8.051 14.254 3.177 1.00 47.00 298 VAL A C 1
ATOM 2279 O O . VAL A 1 298 ? -8.485 13.495 4.041 1.00 47.00 298 VAL A O 1
ATOM 2282 N N . ARG A 1 299 ? -7.953 15.569 3.368 1.00 41.53 299 ARG A N 1
ATOM 2283 C CA . ARG A 1 299 ? -8.649 16.285 4.437 1.00 41.53 299 ARG A CA 1
ATOM 2284 C C . ARG A 1 299 ? -9.761 17.085 3.774 1.00 41.53 299 ARG A C 1
ATOM 2286 O O . ARG A 1 299 ? -9.522 18.212 3.362 1.00 41.53 299 ARG A O 1
ATOM 2293 N N . ILE A 1 300 ? -10.957 16.506 3.640 1.00 36.06 300 ILE A N 1
ATOM 2294 C CA . ILE A 1 300 ? -12.148 17.323 3.376 1.00 36.06 300 ILE A CA 1
ATOM 2295 C C . ILE A 1 300 ? -12.371 18.136 4.658 1.00 36.06 300 ILE A C 1
ATOM 2297 O O . ILE A 1 300 ? -12.621 17.545 5.713 1.00 36.06 300 ILE A O 1
ATOM 2301 N N . PRO A 1 301 ? -12.195 19.469 4.638 1.00 31.12 301 PRO A N 1
ATOM 2302 C CA . PRO A 1 301 ? -12.520 20.275 5.794 1.00 31.12 301 PRO A CA 1
ATOM 2303 C C . PRO A 1 301 ? -14.047 20.289 5.887 1.00 31.12 301 PRO A C 1
ATOM 2305 O O . PRO A 1 301 ? -14.710 20.806 4.994 1.00 31.12 301 PRO A O 1
ATOM 2308 N N . PHE A 1 302 ? -14.574 19.706 6.966 1.00 42.59 302 PHE A N 1
ATOM 2309 C CA . PHE A 1 302 ? -16.004 19.552 7.257 1.00 42.59 302 PHE A CA 1
ATOM 2310 C C . PHE A 1 302 ? -16.710 18.556 6.323 1.00 42.59 302 PHE A C 1
ATOM 2312 O O . PHE A 1 302 ? -17.204 18.938 5.272 1.00 42.59 302 PHE A O 1
ATOM 2319 N N . PHE A 1 303 ? -16.700 17.267 6.671 1.00 35.81 303 PHE A N 1
ATOM 2320 C CA . PHE A 1 303 ? -17.797 16.502 7.290 1.00 35.81 303 PHE A CA 1
ATOM 2321 C C . PHE A 1 303 ? -17.234 15.171 7.802 1.00 35.81 303 PHE A C 1
ATOM 2323 O O . PHE A 1 303 ? -16.277 14.663 7.177 1.00 35.81 303 PHE A O 1
#

pLDDT: mean 77.48, std 24.77, range [27.0, 98.75]

Radius of gyration: 30.88 Å; chains: 1; bounding box: 82×81×83 Å

Secondary structure (DSSP, 8-state):
--------------B--SS--EEEEEEEEE------------------------------------------HHHHHHHHHHHHHHHHHHHHHHHHHHHHHHT----EEEEEEEEETTS-TT-EEEEEEE---TT-B-SGGGHHHHHHHHTT--SEEEEES-SS-SSS-THHHHHHHHHHTTSS-EEEE--HHHHHTT-HHHHHHHHHHTT-EE-SSEEEEEEETTEEEEEEE---GGGGTTT-S---HHHHHHHHHGGGTT--SEEEEEES-GGGHHHHTTS--SEEEE-SSTT-S---S--